Protein AF-A0A5R9P2I9-F1 (afdb_monomer_lite)

Foldseek 3Di:
DDDLVVDDDDPLQPPADADPVGHGQFQQFFAWQVRRTDNLWGFLVLQQVCQVQCAARGRRHHDDFKWKDKDALQLVPPPPRWAQGGTHDPSRVLSCCQRPCLNQPQPPPDDDDLVVDDPVGHDQTWTWAFPVPPPHDQQKMKMFIAGDKAFDADPVRRGQIIHGDDDTPDMWIGHNSDTDDPVVRVVSSVVSCVVCVVVSVVVVVVPPGTDGDRSDDPDDPPPPD

Secondary structure (DSSP, 8-state):
---GGGSPPPGGGTTS-B-TTS-B--TTEEE-TTS-EEEEEEBHHHHHHHHHHTB-TTT--B--S-EEEEE-HHHHHSTT--BSSPPB-HHHHHHHHHH-HHHH-TT------GGGS-GGGS-SPPEEE-TTS-SS--SSEEEEEES-EEEEE-TT--EEEEEEPSSPSEEEEEETTEEEPHHHHHHHHHHHHHHHHHHHHHHHHTT---EEE-----PPP----

Radius of gyration: 17.99 Å; chains: 1; bounding box: 40×60×40 Å

pLDDT: mean 81.01, std 18.25, range [33.31, 98.44]

Sequence (225 aa):
MFDFKTVEIPARMRHLPKDRRGYPIPVNVLVDKTGKPHFTINDDEKRQVHLRKKQCPICGGALLRGRWTVGGPASAFMEGGAYIDPPMHYECYRYAMQVCPYLALPSFTKRIDAGTVKREDVEKHRIFIDNTVLEGRPPLFVAVMHLGEEYQTDVFGTIHRFKPKRPYRNIEYWQDGKELPAAEGKALADAYLAEKGQSMLDTIKAGKGPTIVPLASKPAKAQVG

Structure (mmCIF, N/CA/C/O backbone):
data_AF-A0A5R9P2I9-F1
#
_entry.id   AF-A0A5R9P2I9-F1
#
loop_
_atom_site.group_PDB
_atom_site.id
_atom_site.type_symbol
_atom_site.label_atom_id
_atom_site.label_alt_id
_atom_site.label_comp_id
_atom_site.label_asym_id
_atom_site.label_entity_id
_atom_site.label_seq_id
_atom_site.pdbx_PDB_ins_code
_atom_site.Cartn_x
_atom_site.Cartn_y
_atom_site.Cartn_z
_atom_site.occupancy
_atom_site.B_iso_or_equiv
_atom_site.auth_seq_id
_atom_site.auth_comp_id
_atom_site.auth_asym_id
_atom_site.auth_atom_id
_atom_site.pdbx_PDB_model_num
ATOM 1 N N . MET A 1 1 ? -20.922 -6.330 -15.499 1.00 50.50 1 MET A N 1
ATOM 2 C CA . MET A 1 1 ? -20.634 -5.694 -14.195 1.00 50.50 1 MET A CA 1
ATOM 3 C C . MET A 1 1 ? -19.812 -6.694 -13.399 1.00 50.50 1 MET A C 1
ATOM 5 O O . MET A 1 1 ? -20.278 -7.813 -13.253 1.00 50.50 1 MET A O 1
ATOM 9 N N . PHE A 1 2 ? -18.572 -6.369 -13.022 1.00 60.19 2 PHE A N 1
ATOM 10 C CA . PHE A 1 2 ? -17.720 -7.299 -12.270 1.00 60.19 2 PHE A CA 1
ATOM 11 C C . PHE A 1 2 ? -18.341 -7.520 -10.884 1.00 60.19 2 PHE A C 1
ATOM 13 O O . PHE A 1 2 ? -18.505 -6.559 -10.130 1.00 60.19 2 PHE A O 1
ATOM 20 N N . ASP A 1 3 ? -18.756 -8.752 -10.583 1.00 69.69 3 ASP A N 1
ATOM 21 C CA . ASP A 1 3 ? -19.296 -9.095 -9.270 1.00 69.69 3 ASP A CA 1
ATOM 22 C C . ASP A 1 3 ? -18.148 -9.479 -8.341 1.00 69.69 3 ASP A C 1
ATOM 24 O O . ASP A 1 3 ? -17.690 -10.614 -8.303 1.00 69.69 3 ASP A O 1
ATOM 28 N N . PHE A 1 4 ? -17.676 -8.511 -7.567 1.00 70.88 4 PHE A N 1
ATOM 29 C CA . PHE A 1 4 ? -16.601 -8.716 -6.602 1.00 70.88 4 PHE A CA 1
ATOM 30 C C . PHE A 1 4 ? -16.912 -9.801 -5.553 1.00 70.88 4 PHE A C 1
ATOM 32 O O . PHE A 1 4 ? -15.987 -10.277 -4.898 1.00 70.88 4 PHE A O 1
ATOM 39 N N . LYS A 1 5 ? -18.180 -10.216 -5.387 1.00 73.88 5 LYS A N 1
ATOM 40 C CA . LYS A 1 5 ? -18.560 -11.314 -4.484 1.00 73.88 5 LYS A CA 1
ATOM 41 C C . LYS A 1 5 ? -18.110 -12.688 -4.980 1.00 73.88 5 LYS A C 1
ATOM 43 O O . LYS A 1 5 ? -18.107 -13.627 -4.189 1.00 73.88 5 LYS A O 1
ATOM 48 N N . THR A 1 6 ? -17.725 -12.818 -6.250 1.00 85.25 6 THR A N 1
ATOM 49 C CA . THR A 1 6 ? -17.195 -14.076 -6.794 1.00 85.25 6 THR A CA 1
ATOM 50 C C . THR A 1 6 ? -15.720 -14.285 -6.457 1.00 85.25 6 THR A C 1
ATOM 52 O O . THR A 1 6 ? -15.201 -15.378 -6.668 1.00 85.25 6 THR A O 1
ATOM 55 N N . VAL A 1 7 ? -15.024 -13.257 -5.957 1.00 89.75 7 VAL A N 1
ATOM 56 C CA . VAL A 1 7 ? -13.638 -13.383 -5.496 1.00 89.75 7 VAL A CA 1
ATOM 57 C C . VAL A 1 7 ? -13.648 -14.018 -4.108 1.00 89.75 7 VAL A C 1
ATOM 59 O O . VAL A 1 7 ? -14.214 -13.467 -3.163 1.00 89.75 7 VAL A O 1
ATOM 62 N N . GLU A 1 8 ? -13.020 -15.184 -3.975 1.00 93.81 8 GLU A N 1
ATOM 63 C CA . GLU A 1 8 ? -12.965 -15.891 -2.699 1.00 93.81 8 GLU A CA 1
ATOM 64 C C . GLU A 1 8 ? -12.204 -15.073 -1.644 1.00 93.81 8 GLU A C 1
ATOM 66 O O . GLU A 1 8 ? -11.084 -14.616 -1.875 1.00 93.81 8 GLU A O 1
ATOM 71 N N . ILE A 1 9 ? -12.801 -14.914 -0.457 1.00 95.31 9 ILE A N 1
ATOM 72 C CA . ILE A 1 9 ? -12.132 -14.280 0.684 1.00 95.31 9 ILE A CA 1
ATOM 73 C C . ILE A 1 9 ? -11.014 -15.215 1.182 1.00 95.31 9 ILE A C 1
ATOM 75 O O . ILE A 1 9 ? -11.323 -16.317 1.662 1.00 95.31 9 ILE A O 1
ATOM 79 N N . PRO A 1 10 ? -9.739 -14.773 1.172 1.00 96.62 10 PRO A N 1
ATOM 80 C CA . PRO A 1 10 ? -8.620 -15.582 1.642 1.00 96.62 10 PRO A CA 1
ATOM 81 C C . PRO A 1 10 ? -8.827 -16.075 3.072 1.00 96.62 10 PRO A C 1
ATOM 83 O O . PRO A 1 10 ? -9.332 -15.332 3.919 1.00 96.62 10 PRO A O 1
ATOM 86 N N . ALA A 1 11 ? -8.371 -17.293 3.381 1.00 97.00 11 ALA A N 1
ATOM 87 C CA . ALA A 1 11 ? -8.537 -17.914 4.701 1.00 97.00 11 ALA A CA 1
ATOM 88 C C . ALA A 1 11 ? -8.117 -16.983 5.854 1.00 97.00 11 ALA A C 1
ATOM 90 O O . ALA A 1 11 ? -8.816 -16.846 6.858 1.00 97.00 11 ALA A O 1
ATOM 91 N N . ARG A 1 12 ? -7.018 -16.249 5.654 1.00 95.50 12 ARG A N 1
ATOM 92 C CA . ARG A 1 12 ? -6.426 -15.325 6.631 1.00 95.50 12 ARG A CA 1
ATOM 93 C C . ARG A 1 12 ? -7.290 -14.092 6.906 1.00 95.50 12 ARG A C 1
ATOM 95 O O . ARG A 1 12 ? -7.062 -13.420 7.899 1.00 95.50 12 ARG A O 1
ATOM 102 N N . MET A 1 13 ? -8.275 -13.802 6.059 1.00 97.44 13 MET A N 1
ATOM 103 C CA . MET A 1 13 ? -9.204 -12.675 6.184 1.00 97.44 13 MET A CA 1
ATOM 104 C C . MET A 1 13 ? -10.595 -13.096 6.673 1.00 97.44 13 MET A C 1
ATOM 106 O O . MET A 1 13 ? -11.399 -12.236 7.014 1.00 97.44 13 MET A O 1
ATOM 110 N N . ARG A 1 14 ? -10.897 -14.401 6.741 1.00 95.69 14 ARG A N 1
ATOM 111 C CA . ARG A 1 14 ? -12.243 -14.899 7.088 1.00 95.69 14 ARG A CA 1
ATOM 112 C C . ARG A 1 14 ? -12.688 -14.548 8.510 1.00 95.69 14 ARG A C 1
ATOM 114 O O . ARG A 1 14 ? -13.886 -14.502 8.763 1.00 95.69 14 ARG A O 1
ATOM 121 N N . HIS A 1 15 ? -11.738 -14.294 9.409 1.00 96.44 15 HIS A N 1
ATOM 122 C CA . HIS A 1 15 ? -12.000 -13.882 10.789 1.00 96.44 15 HIS A CA 1
ATOM 123 C C . HIS A 1 15 ? -12.362 -12.393 10.927 1.00 96.44 15 HIS A C 1
ATOM 125 O O . HIS A 1 15 ? -12.773 -11.968 12.004 1.00 96.44 15 HIS A O 1
ATOM 131 N N . LEU A 1 16 ? -12.163 -11.589 9.877 1.00 96.81 16 LEU A N 1
ATOM 132 C CA . LEU A 1 16 ? -12.414 -10.153 9.930 1.00 96.81 16 LEU A CA 1
ATOM 133 C C . LEU A 1 16 ? -13.922 -9.866 9.964 1.00 96.81 16 LEU A C 1
ATOM 135 O O . LEU A 1 16 ? -14.695 -10.567 9.297 1.00 96.81 16 LEU A O 1
ATOM 139 N N . PRO A 1 17 ? -14.351 -8.805 10.672 1.00 95.12 17 PRO A N 1
ATOM 140 C CA . PRO A 1 17 ? -15.720 -8.325 10.562 1.00 95.12 17 PRO A CA 1
ATOM 141 C C . PRO A 1 17 ? -16.013 -7.918 9.115 1.00 95.12 17 PRO A C 1
ATOM 143 O O . PRO A 1 17 ? -15.119 -7.501 8.374 1.00 95.12 17 PRO A O 1
ATOM 146 N N . LYS A 1 18 ? -17.276 -8.043 8.709 1.00 92.62 18 LYS A N 1
ATOM 147 C CA . LYS A 1 18 ? -17.723 -7.711 7.354 1.00 92.62 18 LYS A CA 1
ATOM 148 C C . LYS A 1 18 ? -18.560 -6.441 7.361 1.00 92.62 18 LYS A C 1
ATOM 150 O O . LYS A 1 18 ? -19.321 -6.204 8.296 1.00 92.62 18 LYS A O 1
ATOM 155 N N . ASP A 1 19 ? -18.443 -5.637 6.311 1.00 88.62 19 ASP A N 1
ATOM 156 C CA . ASP A 1 19 ? -19.346 -4.509 6.099 1.00 88.62 19 ASP A CA 1
ATOM 157 C C . ASP A 1 19 ? -20.737 -4.975 5.634 1.00 88.62 19 ASP A C 1
ATOM 159 O O . ASP A 1 19 ? -20.968 -6.146 5.328 1.00 88.62 19 ASP A O 1
ATOM 163 N N . ARG A 1 20 ? -21.672 -4.027 5.505 1.00 87.31 20 ARG A N 1
ATOM 164 C CA . ARG A 1 20 ? -23.043 -4.288 5.028 1.00 87.31 20 ARG A CA 1
ATOM 165 C C . ARG A 1 20 ? -23.137 -4.926 3.633 1.00 87.31 20 ARG A C 1
ATOM 167 O O . ARG A 1 20 ? -24.204 -5.389 3.250 1.00 87.31 20 ARG A O 1
ATOM 174 N N . ARG A 1 21 ? -22.065 -4.883 2.836 1.00 84.62 21 ARG A N 1
ATOM 175 C CA . ARG A 1 21 ? -21.997 -5.479 1.492 1.00 84.62 21 ARG A CA 1
ATOM 176 C C . ARG A 1 21 ? -21.413 -6.896 1.534 1.00 84.62 21 ARG A C 1
ATOM 178 O O . ARG A 1 21 ? -21.509 -7.603 0.532 1.00 84.62 21 ARG A O 1
ATOM 185 N N . GLY A 1 22 ? -20.840 -7.302 2.670 1.00 87.81 22 GLY A N 1
ATOM 186 C CA . GLY A 1 22 ? -20.201 -8.594 2.892 1.00 87.81 22 GLY A CA 1
ATOM 187 C C . GLY A 1 22 ? -18.677 -8.586 2.738 1.00 87.81 22 GLY A C 1
ATOM 188 O O . GLY A 1 22 ? -18.076 -9.655 2.840 1.00 87.81 22 GLY A O 1
ATOM 189 N N . TYR A 1 23 ? -18.040 -7.428 2.518 1.00 88.38 23 TYR A N 1
ATOM 190 C CA . TYR A 1 23 ? -16.580 -7.361 2.385 1.00 88.38 23 TYR A CA 1
ATOM 191 C C . TYR A 1 23 ? -15.904 -7.372 3.754 1.00 88.38 23 TYR A C 1
ATOM 193 O O . TYR A 1 23 ? -16.362 -6.657 4.647 1.00 88.38 23 TYR A O 1
ATOM 201 N N . PRO A 1 24 ? -14.793 -8.109 3.920 1.00 94.31 24 PRO A N 1
ATOM 202 C CA . PRO A 1 24 ? -13.988 -8.028 5.130 1.00 94.31 24 PRO A CA 1
ATOM 203 C C . PRO A 1 24 ? -13.453 -6.604 5.300 1.00 94.31 24 PRO A C 1
ATOM 205 O O . PRO A 1 24 ? -12.985 -5.994 4.338 1.00 94.31 24 PRO A O 1
ATOM 208 N N . ILE A 1 25 ? -13.527 -6.083 6.520 1.00 94.12 25 ILE A N 1
ATOM 209 C CA . ILE A 1 25 ? -13.011 -4.766 6.890 1.00 94.12 25 ILE A CA 1
ATOM 210 C C . ILE A 1 25 ? -11.523 -4.935 7.240 1.00 94.12 25 ILE A C 1
ATOM 212 O O . ILE A 1 25 ? -11.220 -5.618 8.223 1.00 94.12 25 ILE A O 1
ATOM 216 N N . PRO A 1 26 ? -10.588 -4.359 6.458 1.00 95.38 26 PRO A N 1
ATOM 217 C CA . PRO A 1 26 ? -9.161 -4.386 6.773 1.00 95.38 26 PRO A CA 1
ATOM 218 C C . PRO A 1 26 ? -8.867 -3.813 8.162 1.00 95.38 26 PRO A C 1
ATOM 220 O O . PRO A 1 26 ? -9.489 -2.836 8.578 1.00 95.38 26 PRO A O 1
ATOM 223 N N . VAL A 1 27 ? -7.886 -4.377 8.868 1.00 95.81 27 VAL A N 1
ATOM 224 C CA . VAL A 1 27 ? -7.562 -3.934 10.236 1.00 95.81 27 VAL A CA 1
ATOM 225 C C . VAL A 1 27 ? -7.089 -2.478 10.301 1.00 95.81 27 VAL A C 1
ATOM 227 O O . VAL A 1 27 ? -7.351 -1.810 11.298 1.00 95.81 27 VAL A O 1
ATOM 230 N N . ASN A 1 28 ? -6.449 -1.967 9.245 1.00 91.94 28 ASN A N 1
ATOM 231 C CA . ASN A 1 28 ? -5.949 -0.594 9.165 1.00 91.94 28 ASN A CA 1
ATOM 232 C C . ASN A 1 28 ? -7.025 0.455 8.837 1.00 91.94 28 ASN A C 1
ATOM 234 O O . ASN A 1 28 ? -6.732 1.649 8.907 1.00 91.94 28 ASN A O 1
ATOM 238 N N . VAL A 1 29 ? -8.242 0.040 8.470 1.00 89.00 29 VAL A N 1
ATOM 239 C CA . VAL A 1 29 ? -9.336 0.970 8.176 1.00 89.00 29 VAL A CA 1
ATOM 240 C C . VAL A 1 29 ? -9.762 1.684 9.457 1.00 89.00 29 VAL A C 1
ATOM 242 O O . VAL A 1 29 ? -9.884 1.079 10.533 1.00 89.00 29 VAL A O 1
ATOM 245 N N . LEU A 1 30 ? -9.996 2.991 9.340 1.00 86.44 30 LEU A N 1
ATOM 246 C CA . LEU A 1 30 ? -10.589 3.787 10.405 1.00 86.44 30 LEU A CA 1
ATOM 247 C C . LEU A 1 30 ? -12.032 3.328 10.641 1.00 86.44 30 LEU A C 1
ATOM 249 O O . LEU A 1 30 ? -12.841 3.270 9.714 1.00 86.44 30 LEU A O 1
ATOM 253 N N . VAL A 1 31 ? -12.359 3.023 11.892 1.00 87.19 31 VAL A N 1
ATOM 254 C CA . VAL A 1 31 ? -13.720 2.704 12.329 1.00 87.19 31 VAL A CA 1
ATOM 255 C C . VAL A 1 31 ? -14.112 3.766 13.342 1.00 87.19 31 VAL A C 1
ATOM 257 O O . VAL A 1 31 ? -13.359 4.021 14.278 1.00 87.19 31 VAL A O 1
ATOM 260 N N . ASP A 1 32 ? -15.242 4.427 13.119 1.00 85.00 32 ASP A N 1
ATOM 261 C CA . ASP A 1 32 ? -15.726 5.446 14.048 1.00 85.00 32 ASP A CA 1
ATOM 262 C C . ASP A 1 32 ? -16.372 4.822 15.302 1.00 85.00 32 ASP A C 1
ATOM 264 O O . ASP A 1 32 ? -16.583 3.611 15.390 1.00 85.00 32 ASP A O 1
ATOM 268 N N . LYS A 1 33 ? -16.711 5.655 16.286 1.00 83.56 33 LYS A N 1
ATOM 269 C CA . LYS A 1 33 ? -17.340 5.266 17.558 1.00 83.56 33 LYS A CA 1
ATOM 270 C C . LYS A 1 33 ? -18.695 4.584 17.384 1.00 83.56 33 LYS A C 1
ATOM 272 O O . LYS A 1 33 ? -19.144 3.901 18.296 1.00 83.56 33 LYS A O 1
ATOM 277 N N . THR A 1 34 ? -19.350 4.761 16.235 1.00 84.38 34 THR A N 1
ATOM 278 C CA . THR A 1 34 ? -20.610 4.077 15.906 1.00 84.38 34 THR A CA 1
ATOM 279 C C . THR A 1 34 ? -20.379 2.696 15.285 1.00 84.38 34 THR A C 1
ATOM 281 O O . THR A 1 34 ? -21.335 1.988 14.974 1.00 84.38 34 THR A O 1
ATOM 284 N N . GLY A 1 35 ? -19.116 2.296 15.102 1.00 84.88 35 GLY A N 1
ATOM 285 C CA . GLY A 1 35 ? -18.729 1.037 14.476 1.00 84.88 35 GLY A CA 1
ATOM 286 C C . GLY A 1 35 ? -18.714 1.092 12.947 1.00 84.88 35 GLY A C 1
ATOM 287 O O . GLY A 1 35 ? -18.590 0.050 12.300 1.00 84.88 35 GLY A O 1
ATOM 288 N N . LYS A 1 36 ? -18.839 2.276 12.334 1.00 87.06 36 LYS A N 1
ATOM 289 C CA . LYS A 1 36 ? -18.884 2.408 10.875 1.00 87.06 36 LYS A CA 1
ATOM 290 C C . LYS A 1 36 ? -17.462 2.490 10.290 1.00 87.06 36 LYS A C 1
ATOM 292 O O . LYS A 1 36 ? -16.690 3.369 10.677 1.00 87.06 36 LYS A O 1
ATOM 297 N N . PRO A 1 37 ? -17.111 1.614 9.325 1.00 88.00 37 PRO A N 1
ATOM 298 C CA . PRO A 1 37 ? -15.810 1.638 8.661 1.00 88.00 37 PRO A CA 1
ATOM 299 C C . PRO A 1 37 ? -15.733 2.714 7.568 1.00 88.00 37 PRO A C 1
ATOM 301 O O . PRO A 1 37 ? -16.626 2.838 6.722 1.00 88.00 37 PRO A O 1
ATOM 304 N N . HIS A 1 38 ? -14.613 3.433 7.531 1.00 84.75 38 HIS A N 1
ATOM 305 C CA . HIS A 1 38 ? -14.285 4.455 6.536 1.00 84.75 38 HIS A CA 1
ATOM 306 C C . HIS A 1 38 ? -13.184 3.941 5.605 1.00 84.75 38 HIS A C 1
ATOM 308 O O . HIS A 1 38 ? -12.011 4.243 5.777 1.00 84.75 38 HIS A O 1
ATOM 314 N N . PHE A 1 39 ? -13.562 3.150 4.598 1.00 79.94 39 PHE A N 1
ATOM 315 C CA . PHE A 1 39 ? -12.636 2.458 3.678 1.00 79.94 39 PHE A CA 1
ATOM 316 C C . PHE A 1 39 ? -11.684 3.362 2.878 1.00 79.94 39 PHE A C 1
ATOM 318 O O . PHE A 1 39 ? -10.739 2.864 2.275 1.00 79.94 39 PHE A O 1
ATOM 325 N N . THR A 1 40 ? -11.945 4.665 2.829 1.00 75.56 40 THR A N 1
ATOM 326 C CA . THR A 1 40 ? -11.079 5.657 2.178 1.00 75.56 40 THR A CA 1
ATOM 327 C C . THR A 1 40 ? -10.058 6.269 3.135 1.00 75.56 40 THR A C 1
ATOM 329 O O . THR A 1 40 ? -9.283 7.124 2.716 1.00 75.56 40 THR A O 1
ATOM 332 N N . ILE A 1 41 ? -10.070 5.877 4.414 1.00 75.31 41 ILE A N 1
ATOM 333 C CA . ILE A 1 41 ? -9.244 6.462 5.467 1.00 75.31 41 ILE A CA 1
ATOM 334 C C . ILE A 1 41 ? -8.487 5.352 6.194 1.00 75.31 41 ILE A C 1
ATOM 336 O O . ILE A 1 41 ? -9.073 4.511 6.881 1.00 75.31 41 ILE A O 1
ATOM 340 N N . ASN A 1 42 ? -7.162 5.402 6.075 1.00 80.94 42 ASN A N 1
ATOM 341 C CA . ASN A 1 42 ? -6.270 4.600 6.897 1.00 80.94 42 ASN A CA 1
ATOM 342 C C . ASN A 1 42 ? -6.072 5.287 8.250 1.00 80.94 42 ASN A C 1
ATOM 344 O O . ASN A 1 42 ? -5.776 6.482 8.324 1.00 80.94 42 ASN A O 1
ATOM 348 N N . ASP A 1 43 ? -6.214 4.511 9.316 1.00 85.81 43 ASP A N 1
ATOM 349 C CA . ASP A 1 43 ? -5.899 4.937 10.672 1.00 85.81 43 ASP A CA 1
ATOM 350 C C . ASP A 1 43 ? -4.373 4.948 10.858 1.00 85.81 43 ASP A C 1
ATOM 352 O O . ASP A 1 43 ? -3.722 3.898 10.769 1.00 85.81 43 ASP A O 1
ATOM 356 N N . ASP A 1 44 ? -3.779 6.130 11.071 1.00 85.62 44 ASP A N 1
ATOM 357 C CA . ASP A 1 44 ? -2.320 6.247 11.156 1.00 85.62 44 ASP A CA 1
ATOM 358 C C . ASP A 1 44 ? -1.756 5.556 12.402 1.00 85.62 44 ASP A C 1
ATOM 360 O O . ASP A 1 44 ? -0.668 4.990 12.344 1.00 85.62 44 ASP A O 1
ATOM 364 N N . GLU A 1 45 ? -2.490 5.516 13.515 1.00 88.44 45 GLU A N 1
ATOM 365 C CA . GLU A 1 45 ? -2.015 4.832 14.721 1.00 88.44 45 GLU A CA 1
ATOM 366 C C . GLU A 1 45 ? -1.913 3.328 14.465 1.00 88.44 45 GLU A C 1
ATOM 368 O O . GLU A 1 45 ? -0.877 2.709 14.739 1.00 88.44 45 GLU A O 1
ATOM 373 N N . LYS A 1 46 ? -2.940 2.746 13.833 1.00 92.12 46 LYS A N 1
ATOM 374 C CA . LYS A 1 46 ? -2.900 1.342 13.401 1.00 92.12 46 LYS A CA 1
ATOM 375 C C . LYS A 1 46 ? -1.796 1.110 12.376 1.00 92.12 46 LYS A C 1
ATOM 377 O O . LYS A 1 46 ? -1.051 0.136 12.483 1.00 92.12 46 LYS A O 1
ATOM 382 N N . ARG A 1 47 ? -1.622 2.024 11.419 1.00 92.50 47 ARG A N 1
ATOM 383 C CA . ARG A 1 47 ? -0.534 1.975 10.433 1.00 92.50 47 ARG A CA 1
ATOM 384 C C . ARG A 1 47 ? 0.843 1.941 11.105 1.00 92.50 47 ARG A C 1
ATOM 386 O O . ARG A 1 47 ? 1.649 1.075 10.759 1.00 92.50 47 ARG A O 1
ATOM 393 N N . GLN A 1 48 ? 1.109 2.812 12.081 1.00 93.25 48 GLN A N 1
ATOM 394 C CA . GLN A 1 48 ? 2.366 2.807 12.842 1.00 93.25 48 GLN A CA 1
ATOM 395 C C . GLN A 1 48 ? 2.575 1.468 13.560 1.00 93.25 48 GLN A C 1
ATOM 397 O O . GLN A 1 48 ? 3.680 0.919 13.536 1.00 93.25 48 GLN A O 1
ATOM 402 N N . VAL A 1 49 ? 1.519 0.905 14.158 1.00 94.56 49 VAL A N 1
ATOM 403 C CA . VAL A 1 49 ? 1.569 -0.422 14.789 1.00 94.56 49 VAL A CA 1
ATOM 404 C C . VAL A 1 49 ? 1.919 -1.504 13.767 1.00 94.56 49 VAL A C 1
ATOM 406 O O . VAL A 1 49 ? 2.815 -2.305 14.031 1.00 94.56 49 VAL A O 1
ATOM 409 N N . HIS A 1 50 ? 1.283 -1.515 12.596 1.00 95.50 50 HIS A N 1
ATOM 410 C CA . HIS A 1 50 ? 1.542 -2.507 11.551 1.00 95.50 50 HIS A CA 1
ATOM 411 C C . HIS A 1 50 ? 2.972 -2.446 11.012 1.00 95.50 50 HIS A C 1
ATOM 413 O O . HIS A 1 50 ? 3.592 -3.494 10.830 1.00 95.50 50 HIS A O 1
ATOM 419 N N . LEU A 1 51 ? 3.529 -1.247 10.826 1.00 94.38 51 LEU A N 1
ATOM 420 C CA . LEU A 1 51 ? 4.922 -1.072 10.405 1.00 94.38 51 LEU A CA 1
ATOM 421 C C . LEU A 1 51 ? 5.884 -1.576 11.492 1.00 94.38 51 LEU A C 1
ATOM 423 O O . LEU A 1 51 ? 6.693 -2.472 11.250 1.00 94.38 51 LEU A O 1
ATOM 427 N N . ARG A 1 52 ? 5.739 -1.085 12.730 1.00 94.12 52 ARG A N 1
ATOM 428 C CA . ARG A 1 52 ? 6.641 -1.421 13.848 1.00 94.12 52 ARG A CA 1
ATOM 429 C C . ARG A 1 52 ? 6.586 -2.901 14.226 1.00 94.12 52 ARG A C 1
ATOM 431 O O . ARG A 1 52 ? 7.625 -3.528 14.425 1.00 94.12 52 ARG A O 1
ATOM 438 N N . LYS A 1 53 ? 5.381 -3.473 14.304 1.00 95.06 53 LYS A N 1
ATOM 439 C CA . LYS A 1 53 ? 5.164 -4.887 14.652 1.00 95.06 53 LYS A CA 1
ATOM 440 C C . LYS A 1 53 ? 5.245 -5.822 13.452 1.00 95.06 53 LYS A C 1
ATOM 442 O O . LYS A 1 53 ? 5.102 -7.029 13.634 1.00 95.06 53 LYS A O 1
ATOM 447 N N . LYS A 1 54 ? 5.483 -5.296 12.245 1.00 95.12 54 LYS A N 1
ATOM 448 C CA . LYS A 1 54 ? 5.564 -6.075 11.004 1.00 95.12 54 LYS A CA 1
ATOM 449 C C . LYS A 1 54 ? 4.314 -6.943 10.830 1.00 95.12 54 LYS A C 1
ATOM 451 O O . LYS A 1 54 ? 4.406 -8.161 10.725 1.00 95.12 54 LYS A O 1
ATOM 456 N N . GLN A 1 55 ? 3.143 -6.319 10.835 1.00 97.06 55 GLN A N 1
ATOM 457 C CA . GLN A 1 55 ? 1.846 -6.975 10.662 1.00 97.06 55 GLN A CA 1
ATOM 458 C C . GLN A 1 55 ? 1.192 -6.536 9.358 1.00 97.06 55 GLN A C 1
ATOM 460 O O . GLN A 1 55 ? 1.380 -5.409 8.907 1.00 97.06 55 GLN A O 1
ATOM 465 N N . CYS A 1 56 ? 0.401 -7.422 8.760 1.00 97.62 56 CYS A N 1
ATOM 466 C CA . CYS A 1 56 ? -0.361 -7.083 7.572 1.00 97.62 56 CYS A CA 1
ATOM 467 C C . CYS A 1 56 ? -1.484 -6.101 7.936 1.00 97.62 56 CYS A C 1
ATOM 469 O O . CYS A 1 56 ? -2.294 -6.421 8.810 1.00 97.62 56 CYS A O 1
ATOM 471 N N . PRO A 1 57 ? -1.594 -4.959 7.237 1.00 96.44 57 PRO A N 1
ATOM 472 C CA . PRO A 1 57 ? -2.624 -3.957 7.500 1.00 96.44 57 PRO A CA 1
ATOM 473 C C . PRO A 1 57 ? -4.026 -4.416 7.081 1.00 96.44 57 PRO A C 1
ATOM 475 O O . PRO A 1 57 ? -5.010 -3.778 7.433 1.00 96.44 57 PRO A O 1
ATOM 478 N N . ILE A 1 58 ? -4.141 -5.529 6.351 1.00 97.19 58 ILE A N 1
ATOM 479 C CA . ILE A 1 58 ? -5.433 -6.098 5.963 1.00 97.19 58 ILE A CA 1
ATOM 480 C C . ILE A 1 58 ? -5.925 -7.088 7.010 1.00 97.19 58 ILE A C 1
ATOM 482 O O . ILE A 1 58 ? -7.013 -6.916 7.545 1.00 97.19 58 ILE A O 1
ATOM 486 N N . CYS A 1 59 ? -5.135 -8.114 7.325 1.00 97.69 59 CYS A N 1
ATOM 487 C CA . CYS A 1 59 ? -5.590 -9.211 8.179 1.00 97.69 59 CYS A CA 1
ATOM 488 C C . CYS A 1 59 ? -5.045 -9.182 9.615 1.00 97.69 59 CYS A C 1
ATOM 490 O O . CYS A 1 59 ? -5.331 -10.094 10.379 1.00 97.69 59 CYS A O 1
ATOM 492 N N . GLY A 1 60 ? -4.169 -8.236 9.968 1.00 97.12 60 GLY A N 1
ATOM 493 C CA . GLY A 1 60 ? -3.549 -8.122 11.299 1.00 97.12 60 GLY A CA 1
ATOM 494 C C . GLY A 1 60 ? -2.490 -9.179 11.640 1.00 97.12 60 GLY A C 1
ATOM 495 O O . GLY A 1 60 ? -1.759 -9.033 12.619 1.00 97.12 60 GLY A O 1
ATOM 496 N N . GLY A 1 61 ? -2.357 -10.230 10.830 1.00 97.00 61 GLY A N 1
ATOM 497 C CA . GLY A 1 61 ? -1.387 -11.302 11.049 1.00 97.00 61 GLY A CA 1
ATOM 498 C C . GLY A 1 61 ? 0.063 -10.838 10.874 1.00 97.00 61 GLY A C 1
ATOM 499 O O . GLY A 1 61 ? 0.347 -9.934 10.087 1.00 97.00 61 GLY A O 1
ATOM 500 N N . ALA A 1 62 ? 0.999 -11.495 11.560 1.00 96.81 62 ALA A N 1
ATOM 501 C CA . ALA A 1 62 ? 2.427 -11.204 11.437 1.00 96.81 62 ALA A CA 1
ATOM 502 C C . ALA A 1 62 ? 2.955 -11.463 10.011 1.00 96.81 62 ALA A C 1
ATOM 504 O O . ALA A 1 62 ? 2.615 -12.459 9.364 1.00 96.81 62 ALA A O 1
ATOM 505 N N . LEU A 1 63 ? 3.807 -10.562 9.528 1.00 95.12 63 LEU A N 1
ATOM 506 C CA . LEU A 1 63 ? 4.542 -10.674 8.274 1.00 95.12 63 LEU A CA 1
ATOM 507 C C . LEU A 1 63 ? 5.869 -11.382 8.544 1.00 95.12 63 LEU A C 1
ATOM 509 O O . LEU A 1 63 ? 6.758 -10.845 9.211 1.00 95.12 63 LEU A O 1
ATOM 513 N N . LEU A 1 64 ? 6.001 -12.586 7.994 1.00 85.94 64 LEU A N 1
ATOM 514 C CA . LEU A 1 64 ? 7.234 -13.366 8.044 1.00 85.94 64 LEU A CA 1
ATOM 515 C C . LEU A 1 64 ? 8.196 -12.910 6.926 1.00 85.94 64 LEU A C 1
ATOM 517 O O . LEU A 1 64 ? 8.224 -11.736 6.539 1.00 85.94 64 LEU A O 1
ATOM 521 N N . ARG A 1 65 ? 9.032 -13.826 6.428 1.00 79.00 65 ARG A N 1
ATOM 522 C CA . ARG A 1 65 ? 9.914 -13.565 5.286 1.00 79.00 65 ARG A CA 1
ATOM 523 C C . ARG A 1 65 ? 9.080 -13.533 4.003 1.00 79.00 65 ARG A C 1
ATOM 525 O O . ARG A 1 65 ? 8.335 -14.468 3.738 1.00 79.00 65 ARG A O 1
ATOM 532 N N . GLY A 1 66 ? 9.238 -12.467 3.220 1.00 83.56 66 GLY A N 1
ATOM 533 C CA . GLY A 1 66 ? 8.474 -12.237 1.994 1.00 83.56 66 GLY A CA 1
ATOM 534 C C . GLY A 1 66 ? 7.245 -11.372 2.242 1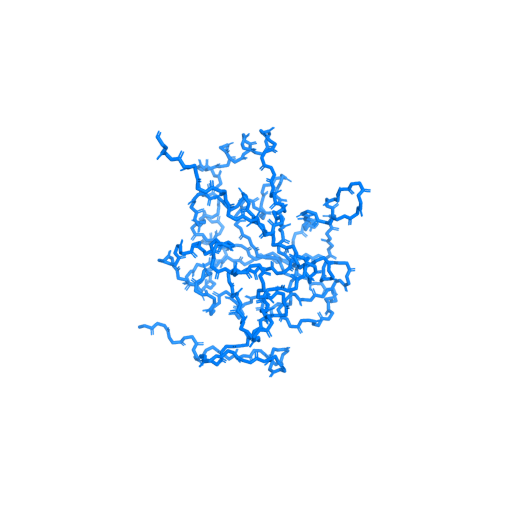.00 83.56 66 GLY A C 1
ATOM 535 O O . GLY A 1 66 ? 6.260 -11.814 2.830 1.00 83.56 66 GLY A O 1
ATOM 536 N N . ARG A 1 67 ? 7.325 -10.118 1.805 1.00 94.38 67 ARG A N 1
ATOM 537 C CA . ARG A 1 67 ? 6.293 -9.106 2.023 1.00 94.38 67 ARG A CA 1
ATOM 538 C C . ARG A 1 67 ? 5.996 -8.396 0.728 1.00 94.38 67 ARG A C 1
ATOM 540 O O . ARG A 1 67 ? 6.916 -8.187 -0.059 1.00 94.38 67 ARG A O 1
ATOM 547 N N . TRP A 1 68 ? 4.738 -8.031 0.546 1.00 97.81 68 TRP A N 1
ATOM 548 C CA . TRP A 1 68 ? 4.266 -7.400 -0.672 1.00 97.81 68 TRP A CA 1
ATOM 549 C C . TRP A 1 68 ? 3.844 -5.970 -0.412 1.00 97.81 68 TRP A C 1
ATOM 551 O O . TRP A 1 68 ? 3.062 -5.713 0.498 1.00 97.81 68 TRP A O 1
ATOM 561 N N . THR A 1 69 ? 4.328 -5.044 -1.223 1.00 96.44 69 THR A N 1
ATOM 562 C CA . THR A 1 69 ? 3.887 -3.647 -1.194 1.00 96.44 69 THR A CA 1
ATOM 563 C C . THR A 1 69 ? 3.317 -3.267 -2.534 1.00 96.44 69 THR A C 1
ATOM 565 O O . THR A 1 69 ? 3.885 -3.626 -3.562 1.00 96.44 69 THR A O 1
ATOM 568 N N . VAL A 1 70 ? 2.213 -2.529 -2.508 1.00 95.31 70 VAL A N 1
ATOM 569 C CA . VAL A 1 70 ? 1.493 -2.090 -3.700 1.00 95.31 70 VAL A CA 1
ATOM 570 C C . VAL A 1 70 ? 1.623 -0.580 -3.813 1.00 95.31 70 VAL A C 1
ATOM 572 O O . VAL A 1 70 ? 1.466 0.137 -2.828 1.00 95.31 70 VAL A O 1
ATOM 575 N N . GLY A 1 71 ? 1.935 -0.098 -5.009 1.00 92.19 71 GLY A N 1
ATOM 576 C CA . GLY 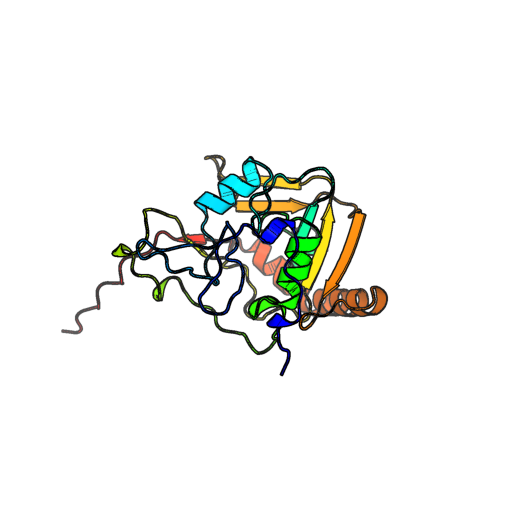A 1 71 ? 2.057 1.325 -5.308 1.00 92.19 71 GLY A CA 1
ATOM 577 C C . GLY A 1 71 ? 2.057 1.570 -6.811 1.00 92.19 71 GLY A C 1
ATOM 578 O O . GLY A 1 71 ? 1.779 0.666 -7.593 1.00 92.19 71 GLY A O 1
ATOM 579 N N . GLY A 1 72 ? 2.356 2.797 -7.233 1.00 91.50 72 GLY A N 1
ATOM 580 C CA . GLY A 1 72 ? 2.559 3.100 -8.652 1.00 91.50 72 GLY A CA 1
ATOM 581 C C . GLY A 1 72 ? 3.977 2.746 -9.134 1.00 91.50 72 GLY A C 1
ATOM 582 O O . GLY A 1 72 ? 4.866 2.506 -8.309 1.00 91.50 72 GLY A O 1
ATOM 583 N N . PRO A 1 73 ? 4.237 2.808 -10.456 1.00 92.81 73 PRO A N 1
ATOM 584 C CA . PRO A 1 73 ? 5.575 2.600 -11.019 1.00 92.81 73 PRO A CA 1
ATOM 585 C C . PRO A 1 73 ? 6.661 3.480 -10.384 1.00 92.81 73 PRO A C 1
ATOM 587 O O . PRO A 1 73 ? 7.783 3.026 -10.178 1.00 92.81 73 PRO A O 1
ATOM 590 N N . ALA A 1 74 ? 6.321 4.718 -10.009 1.00 89.19 74 ALA A N 1
ATOM 591 C CA . ALA A 1 74 ? 7.243 5.645 -9.354 1.00 89.19 74 ALA A CA 1
ATOM 592 C C . ALA A 1 74 ? 7.726 5.127 -7.990 1.00 89.19 74 ALA A C 1
ATOM 594 O O . ALA A 1 74 ? 8.930 5.071 -7.742 1.00 89.19 74 ALA A O 1
ATOM 595 N N . SER A 1 75 ? 6.804 4.673 -7.134 1.00 90.50 75 SER A N 1
ATOM 596 C CA . SER A 1 75 ? 7.137 4.061 -5.842 1.00 90.50 75 SER A CA 1
ATOM 597 C C . SER A 1 75 ? 7.984 2.799 -6.009 1.00 90.50 75 SER A C 1
ATOM 599 O O . SER A 1 75 ? 8.896 2.560 -5.219 1.00 90.50 75 SER A O 1
ATOM 601 N N . ALA A 1 76 ? 7.704 2.001 -7.042 1.00 93.88 76 ALA A N 1
ATOM 602 C CA . ALA A 1 76 ? 8.396 0.742 -7.286 1.00 93.88 76 ALA A CA 1
ATOM 603 C C . ALA A 1 76 ? 9.798 0.917 -7.873 1.00 93.88 76 ALA A C 1
ATOM 605 O O . ALA A 1 76 ? 10.726 0.268 -7.397 1.00 93.88 76 ALA A O 1
ATOM 606 N N . PHE A 1 77 ? 9.988 1.772 -8.877 1.00 93.12 77 PHE A N 1
ATOM 607 C CA . PHE A 1 77 ? 11.193 1.721 -9.713 1.00 93.12 77 PHE A CA 1
ATOM 608 C C . PHE A 1 77 ? 12.109 2.935 -9.588 1.00 93.12 77 PHE A C 1
ATOM 610 O O . PHE A 1 77 ? 13.328 2.776 -9.699 1.00 93.12 77 PHE A O 1
ATOM 617 N N . MET A 1 78 ? 11.590 4.117 -9.247 1.00 89.25 78 MET A N 1
ATOM 618 C CA . MET A 1 78 ? 12.442 5.298 -9.073 1.00 89.25 78 MET A CA 1
ATOM 619 C C . MET A 1 78 ? 13.350 5.153 -7.851 1.00 89.25 78 MET A C 1
ATOM 621 O O . MET A 1 78 ? 13.017 4.465 -6.885 1.00 89.25 78 MET A O 1
ATOM 625 N N . GLU A 1 79 ? 14.512 5.801 -7.873 1.00 83.69 79 GLU A N 1
ATOM 626 C CA . GLU A 1 79 ? 15.476 5.733 -6.771 1.00 83.69 79 GLU A CA 1
ATOM 627 C C . GLU A 1 79 ? 14.928 6.348 -5.473 1.00 83.69 79 GLU A C 1
ATOM 629 O O . GLU A 1 79 ? 15.088 5.769 -4.398 1.00 83.69 79 GLU A O 1
ATOM 634 N N . GLY A 1 80 ? 14.203 7.464 -5.578 1.00 80.75 80 GLY A N 1
ATOM 635 C CA . GLY A 1 80 ? 13.467 8.085 -4.470 1.00 80.75 80 GLY A CA 1
ATOM 636 C C . GLY A 1 80 ? 12.099 7.452 -4.183 1.00 80.75 80 GLY A C 1
ATOM 637 O O . GLY A 1 80 ? 11.346 7.987 -3.370 1.00 80.75 80 GLY A O 1
ATOM 638 N N . GLY A 1 81 ? 11.755 6.351 -4.861 1.00 85.31 81 GLY A N 1
ATOM 639 C CA . GLY A 1 81 ? 10.483 5.657 -4.694 1.00 85.31 81 GLY A CA 1
ATOM 640 C C . GLY A 1 81 ? 10.305 5.142 -3.266 1.00 85.31 81 GLY A C 1
ATOM 641 O O . GLY A 1 81 ? 11.195 4.501 -2.702 1.00 85.31 81 GLY A O 1
ATOM 642 N N . ALA A 1 82 ? 9.149 5.439 -2.677 1.00 89.44 82 ALA A N 1
ATOM 643 C CA . ALA A 1 82 ? 8.803 5.051 -1.318 1.00 89.44 82 ALA A CA 1
ATOM 644 C C . ALA A 1 82 ? 7.308 4.738 -1.204 1.00 89.44 82 ALA A C 1
ATOM 646 O O . ALA A 1 82 ? 6.501 5.116 -2.060 1.00 89.44 82 ALA A O 1
ATOM 647 N N . TYR A 1 83 ? 6.962 4.047 -0.124 1.00 91.12 83 TYR A N 1
ATOM 648 C CA . TYR A 1 83 ? 5.619 3.585 0.184 1.00 91.12 83 TYR A CA 1
ATOM 649 C C . TYR A 1 83 ? 5.174 4.138 1.528 1.00 91.12 83 TYR A C 1
ATOM 651 O O . TYR A 1 83 ? 5.973 4.353 2.444 1.00 91.12 83 TYR A O 1
ATOM 659 N N . ILE A 1 84 ? 3.872 4.356 1.633 1.00 87.25 84 ILE A N 1
ATOM 660 C CA . ILE A 1 84 ? 3.209 4.787 2.860 1.00 87.25 84 ILE A CA 1
ATOM 661 C C . ILE A 1 84 ? 2.443 3.617 3.462 1.00 87.25 84 ILE A C 1
ATOM 663 O O . ILE A 1 84 ? 2.527 3.410 4.675 1.00 87.25 84 ILE A O 1
ATOM 667 N N . ASP A 1 85 ? 1.746 2.850 2.624 1.00 89.31 85 ASP A N 1
ATOM 668 C CA . ASP A 1 85 ? 0.955 1.706 3.056 1.00 89.31 85 ASP A CA 1
ATOM 669 C C . ASP A 1 85 ? 1.842 0.527 3.467 1.00 89.31 85 ASP A C 1
ATOM 671 O O . ASP A 1 85 ? 2.740 0.152 2.706 1.00 89.31 85 ASP A O 1
ATOM 675 N N . PRO A 1 86 ? 1.616 -0.073 4.654 1.00 93.94 86 PRO A N 1
ATOM 676 C CA . PRO A 1 86 ? 2.474 -1.137 5.156 1.00 93.94 86 PRO A CA 1
ATOM 677 C C . PRO A 1 86 ? 2.490 -2.368 4.240 1.00 93.94 86 PRO A C 1
ATOM 679 O O . PRO A 1 86 ? 1.514 -2.630 3.533 1.00 93.94 86 PRO A O 1
ATOM 682 N N . PRO A 1 87 ? 3.555 -3.186 4.295 1.00 96.75 87 PRO A N 1
ATOM 683 C CA . PRO A 1 87 ? 3.601 -4.423 3.532 1.00 96.75 87 PRO A CA 1
ATOM 684 C C . PRO A 1 87 ? 2.492 -5.408 3.934 1.00 96.75 87 PRO A C 1
ATOM 686 O O . PRO A 1 87 ? 1.996 -5.419 5.059 1.00 96.75 87 PRO A O 1
ATOM 689 N N . MET A 1 88 ? 2.116 -6.280 3.009 1.00 97.75 88 MET A N 1
ATOM 690 C CA . MET A 1 88 ? 0.979 -7.192 3.106 1.00 97.75 88 MET A CA 1
ATOM 691 C C . MET A 1 88 ? 1.392 -8.639 2.817 1.00 97.75 88 MET A C 1
ATOM 693 O O . MET A 1 88 ? 2.447 -8.910 2.234 1.00 97.75 88 MET A O 1
ATOM 697 N N . HIS A 1 89 ? 0.539 -9.587 3.216 1.00 98.00 89 HIS A N 1
ATOM 698 C CA . HIS A 1 89 ? 0.618 -10.965 2.726 1.00 98.00 89 HIS A CA 1
ATOM 699 C C . HIS A 1 89 ? 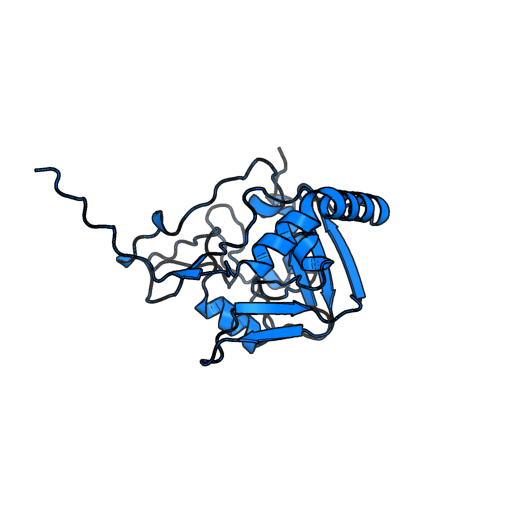0.177 -11.042 1.267 1.00 98.00 89 HIS A C 1
ATOM 701 O O . HIS A 1 89 ? -0.668 -10.260 0.833 1.00 98.00 89 HIS A O 1
ATOM 707 N N . TYR A 1 90 ? 0.710 -12.036 0.555 1.00 97.31 90 TYR A N 1
ATOM 708 C CA . TYR A 1 90 ? 0.418 -12.297 -0.854 1.00 97.31 90 TYR A CA 1
ATOM 709 C C . TYR A 1 90 ? -1.088 -12.337 -1.152 1.00 97.31 90 TYR A C 1
ATOM 711 O O . TYR A 1 90 ? -1.610 -11.531 -1.914 1.00 97.31 90 TYR A O 1
ATOM 719 N N . GLU A 1 91 ? -1.811 -13.217 -0.463 1.00 96.88 91 GLU A N 1
ATOM 720 C CA . GLU A 1 91 ? -3.247 -13.417 -0.675 1.00 96.88 91 GLU A CA 1
ATOM 721 C C . GLU A 1 91 ? -4.064 -12.162 -0.334 1.00 96.88 91 GLU A C 1
ATO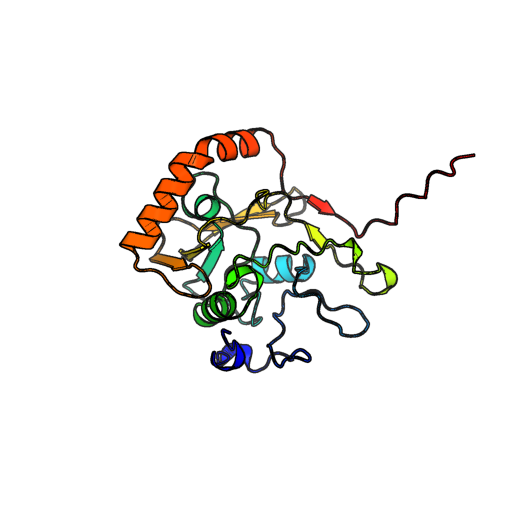M 723 O O . GLU A 1 91 ? -5.056 -11.857 -0.992 1.00 96.88 91 GLU A O 1
ATOM 728 N N . CYS A 1 92 ? -3.637 -11.413 0.690 1.00 97.44 92 CYS A N 1
ATOM 729 C CA . CYS A 1 92 ? -4.352 -10.230 1.158 1.00 97.44 92 CYS A CA 1
ATOM 730 C C . CYS A 1 92 ? -4.274 -9.080 0.153 1.00 97.44 92 CYS A C 1
ATOM 732 O O . CYS A 1 92 ? -5.302 -8.468 -0.135 1.00 97.44 92 CYS A O 1
ATOM 734 N N . TYR A 1 93 ? -3.085 -8.779 -0.386 1.00 96.62 93 TYR A N 1
ATOM 735 C CA . TYR A 1 93 ? -2.980 -7.696 -1.364 1.00 96.62 93 TYR A CA 1
ATOM 736 C C . TYR A 1 93 ? -3.651 -8.087 -2.684 1.00 96.62 93 TYR A C 1
ATOM 738 O O . TYR A 1 93 ? -4.334 -7.248 -3.259 1.00 96.62 93 TYR A O 1
ATOM 746 N N . ARG A 1 94 ? -3.524 -9.344 -3.143 1.00 97.00 94 ARG A N 1
ATOM 747 C CA . ARG A 1 94 ? -4.178 -9.793 -4.385 1.00 97.00 94 ARG A CA 1
ATOM 748 C C . ARG A 1 94 ? -5.691 -9.681 -4.291 1.00 97.00 94 ARG A C 1
ATOM 750 O O . ARG A 1 94 ? -6.307 -9.101 -5.179 1.00 97.00 94 ARG A O 1
ATOM 757 N N . TYR A 1 95 ? -6.274 -10.125 -3.176 1.00 96.25 95 TYR A N 1
ATOM 758 C CA . TYR A 1 95 ? -7.696 -9.915 -2.919 1.00 96.25 95 TYR A CA 1
ATOM 759 C C . TYR A 1 95 ? -8.056 -8.424 -2.987 1.00 96.25 95 TYR A C 1
ATOM 761 O O . TYR A 1 95 ? -8.989 -8.046 -3.693 1.00 96.25 95 TYR A O 1
ATOM 769 N N . ALA A 1 96 ? -7.281 -7.554 -2.325 1.00 94.31 96 ALA A N 1
ATOM 770 C CA . ALA A 1 96 ? -7.511 -6.110 -2.374 1.00 94.31 96 ALA A CA 1
ATOM 771 C C . ALA A 1 96 ? -7.421 -5.539 -3.800 1.00 94.31 96 ALA A C 1
ATOM 773 O O . ALA A 1 96 ? -8.272 -4.730 -4.168 1.00 94.31 96 ALA A O 1
ATOM 774 N N . MET A 1 97 ? -6.459 -5.988 -4.615 1.00 93.75 97 MET A N 1
ATOM 775 C CA . MET A 1 97 ? -6.330 -5.583 -6.019 1.00 93.75 97 MET A CA 1
ATOM 776 C C . MET A 1 97 ? -7.576 -5.922 -6.830 1.00 93.75 97 MET A C 1
ATOM 778 O O . MET A 1 97 ? -7.974 -5.133 -7.679 1.00 93.75 97 MET A O 1
ATOM 782 N N . GLN A 1 98 ? -8.212 -7.057 -6.542 1.00 93.06 98 GLN A N 1
ATOM 783 C CA . GLN A 1 98 ? -9.384 -7.534 -7.268 1.00 93.06 98 GLN A CA 1
ATOM 784 C C . GLN A 1 98 ? -10.691 -6.884 -6.801 1.00 93.06 98 GLN A C 1
ATOM 786 O O . GLN A 1 98 ? -11.586 -6.697 -7.621 1.00 93.06 98 GLN A O 1
ATOM 791 N N . VAL A 1 99 ? -10.828 -6.554 -5.507 1.00 90.25 99 VAL A N 1
ATOM 792 C CA . VAL A 1 99 ? -12.122 -6.122 -4.938 1.00 90.25 99 VAL A CA 1
ATOM 793 C C . VAL A 1 99 ? -12.214 -4.662 -4.522 1.00 90.25 99 VAL A C 1
ATOM 795 O O . VAL A 1 99 ? -13.319 -4.139 -4.377 1.00 90.25 99 VAL A O 1
ATOM 798 N N . CYS A 1 100 ? -11.090 -3.985 -4.282 1.00 87.12 100 CYS A N 1
ATOM 799 C CA . CYS A 1 100 ? -11.117 -2.595 -3.845 1.00 87.12 100 CYS A CA 1
ATOM 800 C C . CYS A 1 100 ? -11.517 -1.697 -5.022 1.00 87.12 100 CYS A C 1
ATOM 802 O O . CYS A 1 100 ? -10.775 -1.656 -6.000 1.00 87.12 100 CYS A O 1
ATOM 804 N N . PRO A 1 101 ? -12.609 -0.909 -4.947 1.00 80.38 101 PRO A N 1
ATOM 805 C CA . PRO A 1 101 ? -13.012 -0.035 -6.050 1.00 80.38 101 PRO A CA 1
ATOM 806 C C . PRO A 1 101 ? -11.906 0.923 -6.504 1.00 80.38 101 PRO A C 1
ATOM 808 O O . PRO A 1 101 ? -11.742 1.134 -7.699 1.00 80.38 101 PRO A O 1
ATOM 811 N N . TYR A 1 102 ? -11.097 1.443 -5.575 1.00 79.38 102 TYR A N 1
ATOM 812 C CA . TYR A 1 102 ? -9.969 2.317 -5.907 1.00 79.38 102 TYR A CA 1
ATOM 813 C C . TYR A 1 102 ? -8.867 1.606 -6.708 1.00 79.38 102 TYR A C 1
ATOM 815 O O . TYR A 1 102 ? -8.253 2.219 -7.575 1.00 79.38 102 TYR A O 1
ATOM 823 N N . LEU A 1 103 ? -8.627 0.316 -6.452 1.00 83.44 103 LEU A N 1
ATOM 824 C CA . LEU A 1 103 ? -7.594 -0.467 -7.142 1.00 83.44 103 LEU A CA 1
ATOM 825 C C . LEU A 1 103 ? -8.137 -1.130 -8.416 1.00 83.44 103 LEU A C 1
ATOM 827 O O . LEU A 1 103 ? -7.442 -1.201 -9.426 1.00 83.44 103 LEU A O 1
ATOM 831 N N . ALA A 1 104 ? -9.398 -1.554 -8.407 1.00 81.06 104 ALA A N 1
ATOM 832 C CA . ALA A 1 104 ? -10.003 -2.353 -9.464 1.00 81.06 104 ALA A CA 1
ATOM 833 C C . ALA A 1 104 ? -10.793 -1.539 -10.502 1.00 81.06 104 ALA A C 1
ATOM 835 O O . ALA A 1 104 ? -10.985 -2.023 -11.611 1.00 81.06 104 ALA A O 1
ATOM 836 N N . LEU A 1 105 ? -11.264 -0.323 -10.187 1.00 76.50 105 LEU A N 1
ATOM 837 C CA . LEU A 1 105 ? -12.135 0.449 -11.090 1.00 76.50 105 LEU A CA 1
ATOM 838 C C . LEU A 1 105 ? -11.522 1.807 -11.466 1.00 76.50 105 LEU A C 1
ATOM 840 O O . LEU A 1 105 ? -11.487 2.696 -10.613 1.00 76.50 105 LEU A O 1
ATOM 844 N N . PRO A 1 106 ? -11.083 2.018 -12.723 1.00 68.38 106 PRO A N 1
ATOM 845 C CA . PRO A 1 106 ? -10.526 3.293 -13.198 1.00 68.38 106 PRO A CA 1
ATOM 846 C C . PRO A 1 106 ? -11.396 4.510 -12.907 1.00 68.38 106 PRO A C 1
ATOM 848 O O . PRO A 1 106 ? -10.895 5.575 -12.562 1.00 68.38 106 PRO A O 1
ATOM 851 N N . SER A 1 107 ? -12.714 4.337 -13.014 1.00 63.34 107 SER A N 1
ATOM 852 C CA . SER A 1 107 ? -13.704 5.395 -12.820 1.00 63.34 107 SER A CA 1
ATOM 853 C C . SER A 1 107 ? -13.893 5.802 -11.356 1.00 63.34 107 SER A C 1
ATOM 855 O O . SER A 1 107 ? -14.598 6.772 -11.072 1.00 63.34 107 SER A O 1
ATOM 857 N N . PHE A 1 108 ? -13.300 5.072 -10.406 1.00 60.84 108 PHE A N 1
ATOM 858 C CA . PHE A 1 108 ? -13.396 5.392 -8.990 1.00 60.84 108 PHE A CA 1
ATOM 859 C C . PHE A 1 108 ? -12.345 6.445 -8.612 1.00 60.84 108 PHE A C 1
ATOM 861 O O . PHE A 1 108 ? -11.275 6.140 -8.095 1.00 60.84 108 PHE A O 1
ATOM 868 N N . THR A 1 109 ? -12.677 7.710 -8.869 1.00 55.69 109 THR A N 1
ATOM 869 C CA . THR A 1 109 ? -11.843 8.887 -8.559 1.00 55.69 109 THR A CA 1
ATOM 870 C C . THR A 1 109 ? -12.241 9.586 -7.261 1.00 55.69 109 THR A C 1
ATOM 872 O O . THR A 1 109 ? -11.693 10.635 -6.927 1.00 55.69 109 THR A O 1
ATOM 875 N N . LYS A 1 110 ? -13.204 9.028 -6.512 1.00 52.81 110 LYS A N 1
ATOM 876 C CA . LYS A 1 110 ? -13.693 9.624 -5.266 1.00 52.81 110 LYS A CA 1
ATOM 877 C C . LYS A 1 110 ? -12.595 9.591 -4.200 1.00 52.81 110 LYS A C 1
ATOM 879 O O . LYS A 1 110 ? -12.527 8.656 -3.406 1.00 52.81 110 LYS A O 1
ATOM 884 N N . ARG A 1 111 ? -11.781 10.652 -4.149 1.00 51.56 111 ARG A N 1
ATOM 885 C CA . ARG A 1 111 ? -11.213 11.125 -2.886 1.00 51.56 111 ARG A CA 1
ATOM 886 C C . ARG A 1 111 ? -12.394 11.370 -1.959 1.00 51.56 111 ARG A C 1
ATOM 888 O O . ARG A 1 111 ? -13.335 12.075 -2.319 1.00 51.56 111 ARG A O 1
ATOM 895 N N . ILE A 1 112 ? -12.382 10.727 -0.804 1.00 44.69 112 ILE A N 1
ATOM 896 C CA . ILE A 1 112 ? -13.247 11.140 0.287 1.00 44.69 112 ILE A CA 1
ATOM 897 C C . ILE A 1 112 ? -12.313 11.658 1.358 1.00 44.69 112 ILE A C 1
ATOM 899 O O . ILE A 1 112 ? -11.628 10.899 2.044 1.00 44.69 112 ILE A O 1
ATOM 903 N N . ASP A 1 113 ? -12.270 12.983 1.386 1.00 46.59 113 ASP A N 1
ATOM 904 C CA . ASP A 1 113 ? -11.547 13.803 2.332 1.00 46.59 113 ASP A CA 1
ATOM 905 C C . ASP A 1 113 ? -11.963 13.454 3.764 1.00 46.59 113 ASP A C 1
ATOM 907 O O . ASP A 1 113 ? -13.099 13.046 4.029 1.00 46.59 113 ASP A O 1
ATOM 911 N N . ALA A 1 114 ? -11.082 13.750 4.720 1.00 46.97 114 ALA A N 1
ATOM 912 C CA . ALA A 1 114 ? -11.394 13.784 6.150 1.00 46.97 114 ALA A CA 1
ATOM 913 C C . ALA A 1 114 ? -12.669 14.599 6.497 1.00 46.97 114 ALA A C 1
ATOM 915 O O . ALA A 1 114 ? -13.166 14.513 7.615 1.00 46.97 114 ALA A O 1
ATOM 916 N N . GLY A 1 115 ? -13.226 15.366 5.548 1.00 47.22 115 GLY A N 1
ATOM 917 C CA . GLY A 1 115 ? -14.457 16.143 5.679 1.00 47.22 115 GLY A CA 1
ATOM 918 C C . GLY A 1 115 ? -15.761 15.343 5.813 1.00 47.22 115 GLY A C 1
ATOM 919 O O . GLY A 1 115 ? -16.765 15.936 6.205 1.00 47.22 115 GLY A O 1
ATOM 920 N N . THR A 1 116 ? -15.794 14.030 5.538 1.00 55.06 116 THR A N 1
ATOM 921 C CA . THR A 1 116 ? -17.006 13.211 5.785 1.00 55.06 116 THR A CA 1
ATOM 922 C C . THR A 1 116 ? -17.079 12.606 7.183 1.00 55.06 116 THR A C 1
ATOM 924 O O . THR A 1 116 ? -18.106 12.025 7.536 1.00 55.06 116 THR A O 1
ATOM 927 N N . VAL A 1 117 ? -16.009 12.711 7.971 1.00 59.66 117 VAL A N 1
ATOM 928 C CA . VAL A 1 117 ? -15.941 12.161 9.327 1.00 59.66 117 VAL A CA 1
ATOM 929 C C . VAL A 1 117 ? -16.018 13.310 10.322 1.00 59.66 117 VAL A C 1
ATOM 931 O O . VAL A 1 117 ? -15.174 14.206 10.309 1.00 59.66 117 VAL A O 1
ATOM 934 N N . LYS A 1 118 ? -17.035 13.318 11.192 1.00 63.97 118 LYS A N 1
ATOM 935 C CA . LYS A 1 118 ? -17.080 14.312 12.268 1.00 63.97 118 LYS A CA 1
ATOM 936 C C . LYS A 1 118 ? -16.037 13.934 13.310 1.00 63.97 118 LYS A C 1
ATOM 938 O O . LYS A 1 118 ? -15.925 12.777 13.702 1.00 63.97 118 LYS A O 1
ATOM 943 N N . ARG A 1 119 ? -15.305 14.927 13.811 1.00 63.75 119 ARG A N 1
ATOM 944 C CA . ARG A 1 119 ? -14.295 14.732 14.862 1.00 63.75 119 ARG A CA 1
ATOM 945 C C . ARG A 1 119 ? -14.870 14.083 16.124 1.00 63.75 119 ARG A C 1
ATOM 947 O O . ARG A 1 119 ? -14.179 13.327 16.790 1.00 63.75 119 ARG A O 1
ATOM 954 N N . GLU A 1 120 ? -16.119 14.395 16.451 1.00 66.62 120 GLU A N 1
ATOM 955 C CA . GLU A 1 120 ? -16.838 13.820 17.593 1.00 66.62 120 GLU A CA 1
ATOM 956 C C . GLU A 1 120 ? -17.005 12.303 17.459 1.00 66.62 120 GLU A C 1
ATOM 958 O O . GLU A 1 120 ? -16.973 11.596 18.467 1.00 66.62 120 GLU A O 1
ATOM 963 N N . ASP A 1 121 ? -17.101 11.810 16.224 1.00 66.19 121 ASP A N 1
ATOM 964 C CA . ASP A 1 121 ? -17.393 10.415 15.915 1.00 66.19 121 ASP A CA 1
ATOM 965 C C . ASP A 1 121 ? -16.135 9.547 15.930 1.00 66.19 121 ASP A C 1
ATOM 967 O O . ASP A 1 121 ? -16.250 8.334 15.990 1.00 66.19 121 ASP A O 1
ATOM 971 N N . VAL A 1 122 ? -14.929 10.114 15.935 1.00 62.50 122 VAL A N 1
ATOM 972 C CA . VAL A 1 122 ? -13.685 9.333 16.022 1.00 62.50 122 VAL A CA 1
ATOM 973 C C . VAL A 1 122 ? -13.005 9.504 17.374 1.00 62.50 122 VAL A C 1
ATOM 975 O O . VAL A 1 122 ? -13.160 10.519 18.061 1.00 62.50 122 VAL A O 1
ATOM 978 N N . GLU A 1 123 ? -12.257 8.491 17.808 1.00 60.81 123 GLU A N 1
ATOM 979 C CA . GLU A 1 123 ? -11.286 8.675 18.890 1.00 60.81 123 GLU A CA 1
ATOM 980 C C . GLU A 1 123 ? -10.171 9.640 18.438 1.00 60.81 123 GLU A C 1
ATOM 982 O O . GLU A 1 123 ? -10.183 10.137 17.311 1.00 60.81 123 GLU A O 1
ATOM 987 N N . LYS A 1 124 ? -9.211 9.966 19.314 1.00 59.78 124 LYS A N 1
ATOM 988 C CA . LYS A 1 124 ? -8.118 10.928 19.040 1.00 59.78 124 LYS A CA 1
ATOM 989 C C . LYS A 1 124 ? -7.114 10.447 17.964 1.00 59.78 124 LYS A C 1
ATOM 991 O O . LYS A 1 124 ? -5.948 10.821 18.015 1.00 59.78 124 LYS A O 1
ATOM 996 N N . HIS A 1 125 ? -7.552 9.653 16.993 1.00 59.00 125 HIS A N 1
ATOM 997 C CA . HIS A 1 125 ? -6.740 9.127 15.912 1.00 59.00 125 HIS A CA 1
ATOM 998 C C . HIS A 1 125 ? -6.295 10.229 14.951 1.00 59.00 125 HIS A C 1
ATOM 1000 O O . HIS A 1 125 ? -6.993 11.219 14.694 1.00 59.00 125 HIS A O 1
ATOM 1006 N N . ARG A 1 126 ? -5.107 10.030 14.386 1.00 60.03 126 ARG A N 1
ATOM 1007 C CA . ARG A 1 126 ? -4.540 10.894 13.352 1.00 60.03 126 ARG A CA 1
ATOM 1008 C C . ARG A 1 126 ? -4.943 10.342 11.989 1.00 60.03 126 ARG A C 1
ATOM 1010 O O . ARG A 1 126 ? -4.761 9.156 11.720 1.00 60.03 126 ARG A O 1
ATOM 1017 N N . ILE A 1 127 ? -5.482 11.204 11.129 1.00 60.41 127 ILE A N 1
ATOM 1018 C CA . ILE A 1 127 ? -5.749 10.839 9.739 1.00 60.41 127 ILE A CA 1
ATOM 1019 C C . ILE A 1 127 ? -4.478 11.088 8.940 1.00 60.41 127 ILE A C 1
ATOM 1021 O O . ILE A 1 127 ? -3.926 12.193 8.931 1.00 60.41 127 ILE A O 1
ATOM 1025 N N . PHE A 1 128 ? -4.022 10.048 8.253 1.00 56.31 128 PHE A N 1
ATOM 1026 C CA . PHE A 1 128 ? -2.953 10.191 7.286 1.00 56.31 128 PHE A CA 1
ATOM 1027 C C . PHE A 1 128 ? -3.538 10.678 5.957 1.00 56.31 128 PHE A C 1
ATOM 1029 O O . PHE A 1 128 ? -4.303 9.956 5.318 1.00 56.31 128 PHE A O 1
ATOM 1036 N N . ILE A 1 129 ? -3.182 11.896 5.536 1.00 54.31 129 ILE A N 1
ATOM 1037 C CA . ILE A 1 129 ? -3.511 12.400 4.200 1.00 54.31 129 ILE A CA 1
ATOM 1038 C C . ILE A 1 129 ? -2.252 12.307 3.343 1.00 54.31 129 ILE A C 1
ATOM 1040 O O . ILE A 1 129 ? -1.271 13.032 3.541 1.00 54.31 129 ILE A O 1
ATOM 1044 N N . ASP A 1 130 ? -2.282 11.392 2.378 1.00 52.84 130 ASP A N 1
ATOM 1045 C CA . ASP A 1 130 ? -1.199 11.259 1.417 1.00 52.84 130 ASP A CA 1
ATOM 1046 C C . ASP A 1 130 ? -1.292 12.342 0.334 1.00 52.84 130 ASP A C 1
ATOM 1048 O O . ASP A 1 130 ? -1.895 12.157 -0.723 1.00 52.84 130 ASP A O 1
ATOM 1052 N N . ASN A 1 131 ? -0.638 13.475 0.582 1.00 40.50 131 ASN A N 1
ATOM 1053 C CA . ASN A 1 131 ? -0.488 14.551 -0.402 1.00 40.50 131 ASN A CA 1
ATOM 1054 C C . ASN A 1 131 ? 0.441 14.181 -1.576 1.00 40.50 131 ASN A C 1
ATOM 1056 O O . ASN A 1 131 ? 0.649 15.001 -2.466 1.00 40.50 131 ASN A O 1
ATOM 1060 N N . THR A 1 132 ? 1.006 12.967 -1.585 1.00 41.69 132 THR A N 1
ATOM 1061 C CA . THR A 1 132 ? 1.823 12.431 -2.682 1.00 41.69 132 THR A CA 1
ATOM 1062 C C . THR A 1 132 ? 1.109 11.417 -3.565 1.00 41.69 132 THR A C 1
ATOM 1064 O O . THR A 1 132 ? 1.697 10.933 -4.534 1.00 41.69 132 THR A O 1
ATOM 1067 N N . VAL A 1 133 ? -0.187 11.189 -3.327 1.00 52.41 133 VAL A N 1
ATOM 1068 C CA . VAL A 1 133 ? -1.075 10.668 -4.368 1.00 52.41 133 VAL A CA 1
ATOM 1069 C C . VAL A 1 133 ? -1.160 11.734 -5.453 1.00 52.41 133 VAL A C 1
ATOM 1071 O O . VAL A 1 133 ? -1.788 12.779 -5.269 1.00 52.41 133 VAL A O 1
ATOM 1074 N N . LEU A 1 134 ? -0.483 11.456 -6.565 1.00 52.31 134 LEU A N 1
ATOM 1075 C CA . LEU A 1 134 ? -0.500 12.243 -7.795 1.00 52.31 134 LEU A CA 1
ATOM 1076 C C . LEU A 1 134 ? -1.932 12.680 -8.138 1.00 52.31 134 LEU A C 1
ATOM 1078 O O . LEU A 1 134 ? -2.894 11.971 -7.838 1.00 52.31 134 LEU A O 1
ATOM 1082 N N . GLU A 1 135 ? -2.079 13.834 -8.794 1.00 53.00 135 GLU A N 1
ATOM 1083 C CA . GLU A 1 135 ? -3.394 14.363 -9.197 1.00 53.00 135 GLU A CA 1
ATOM 1084 C C . GLU A 1 135 ? -4.203 13.367 -10.052 1.00 53.00 135 GLU A C 1
ATOM 1086 O O . GLU A 1 135 ? -5.431 13.430 -10.072 1.00 53.00 135 GLU A O 1
ATOM 1091 N N . GLY A 1 136 ? -3.528 12.398 -10.684 1.00 63.00 136 GLY A N 1
ATOM 1092 C CA . GLY A 1 136 ? -4.133 11.263 -11.374 1.00 63.00 136 GLY A CA 1
ATOM 1093 C C . GLY A 1 136 ? -3.681 9.909 -10.822 1.00 63.00 136 GLY A C 1
ATOM 1094 O O . GLY A 1 136 ? -2.522 9.709 -10.453 1.00 63.00 136 GLY A O 1
ATOM 1095 N N . ARG A 1 137 ? -4.607 8.947 -10.827 1.00 73.50 137 ARG A N 1
ATOM 1096 C CA . ARG A 1 137 ? -4.316 7.525 -10.609 1.00 73.50 137 ARG A CA 1
ATOM 1097 C C . ARG A 1 137 ? -3.330 7.032 -11.690 1.00 73.50 137 ARG A C 1
ATOM 1099 O O . ARG A 1 137 ? -3.560 7.328 -12.863 1.00 73.50 137 ARG A O 1
ATOM 1106 N N . PRO A 1 138 ? -2.263 6.280 -11.345 1.00 81.06 138 PRO A N 1
ATOM 1107 C CA . PRO A 1 138 ? -1.358 5.723 -12.349 1.00 81.06 138 PRO A CA 1
ATOM 1108 C C . PRO A 1 138 ? -2.093 4.717 -13.256 1.00 81.06 138 PRO A C 1
ATOM 1110 O O . PRO A 1 138 ? -3.070 4.102 -12.819 1.00 81.06 138 PRO A O 1
ATOM 1113 N N . PRO A 1 139 ? -1.617 4.497 -14.496 1.00 86.62 139 PRO A N 1
ATOM 1114 C CA . PRO A 1 139 ? -2.279 3.604 -15.454 1.00 86.62 139 PRO A CA 1
ATOM 1115 C C . PRO A 1 139 ? -2.276 2.138 -15.002 1.00 86.62 139 PRO A C 1
ATOM 1117 O O . PRO A 1 139 ? -3.096 1.345 -15.459 1.00 86.62 139 PRO A O 1
ATOM 1120 N N . LEU A 1 140 ? -1.369 1.789 -14.091 1.00 92.56 140 LEU A N 1
ATOM 1121 C CA . LEU A 1 140 ? -1.281 0.492 -13.443 1.00 92.56 140 LEU A CA 1
ATOM 1122 C C . LEU A 1 140 ? -0.732 0.632 -12.023 1.00 92.56 140 LEU A C 1
ATOM 1124 O O . LEU A 1 140 ? -0.060 1.611 -11.684 1.00 92.56 140 LEU A O 1
ATOM 1128 N N . PHE A 1 141 ? -0.971 -0.397 -11.221 1.00 94.75 141 PHE A N 1
ATOM 1129 C CA . PHE A 1 141 ? -0.299 -0.611 -9.949 1.00 94.75 141 PHE A CA 1
ATOM 1130 C C . PHE A 1 141 ? 0.786 -1.675 -10.095 1.00 94.75 141 PHE A C 1
ATOM 1132 O O . PHE A 1 141 ? 0.702 -2.577 -10.929 1.00 94.75 141 PHE A O 1
ATOM 1139 N N . VAL A 1 142 ? 1.804 -1.566 -9.252 1.00 97.06 142 VAL A N 1
ATOM 1140 C CA . VAL A 1 142 ? 2.925 -2.492 -9.167 1.00 97.06 142 VAL A CA 1
ATOM 1141 C C . VAL A 1 142 ? 2.954 -3.061 -7.757 1.00 97.06 142 VAL A C 1
ATOM 1143 O O . VAL A 1 142 ? 3.016 -2.309 -6.780 1.00 97.06 142 VAL A O 1
ATOM 1146 N N . ALA A 1 143 ? 2.910 -4.385 -7.656 1.00 98.06 143 ALA A N 1
ATOM 1147 C CA . ALA A 1 143 ? 3.116 -5.107 -6.413 1.00 98.06 143 ALA A CA 1
ATOM 1148 C C . ALA A 1 143 ? 4.532 -5.688 -6.410 1.00 98.06 143 ALA A C 1
ATOM 1150 O O . ALA A 1 143 ? 4.910 -6.411 -7.328 1.00 98.06 143 ALA A O 1
ATOM 1151 N N . VAL A 1 144 ? 5.329 -5.378 -5.389 1.00 97.94 144 VAL A N 1
ATOM 1152 C CA . VAL A 1 144 ? 6.713 -5.862 -5.287 1.00 97.94 144 VAL A CA 1
ATOM 1153 C C . VAL A 1 144 ? 6.903 -6.716 -4.046 1.00 97.94 144 VAL A C 1
ATOM 1155 O O . VAL A 1 144 ? 6.509 -6.329 -2.944 1.00 97.94 144 VAL A O 1
ATOM 1158 N N . MET A 1 145 ? 7.541 -7.873 -4.217 1.00 97.94 145 MET A N 1
ATOM 1159 C CA . MET A 1 145 ? 7.945 -8.735 -3.114 1.00 97.94 145 MET A CA 1
ATOM 1160 C C . MET A 1 145 ? 9.353 -8.367 -2.645 1.00 97.94 145 MET A C 1
ATOM 1162 O O . MET A 1 145 ? 10.311 -8.410 -3.421 1.00 97.94 145 MET A O 1
ATOM 1166 N N . HIS A 1 146 ? 9.511 -8.086 -1.356 1.00 96.19 146 HIS A N 1
ATOM 1167 C CA . HIS A 1 146 ? 10.798 -7.733 -0.757 1.00 96.19 146 HIS A CA 1
ATOM 1168 C C . HIS A 1 146 ? 11.052 -8.482 0.562 1.00 96.19 146 HIS A C 1
ATOM 1170 O O . HIS A 1 146 ? 10.139 -9.014 1.200 1.00 96.19 146 HIS A O 1
ATOM 1176 N N . LEU A 1 147 ? 12.330 -8.561 0.956 1.00 94.69 147 LEU A N 1
ATOM 1177 C CA . LEU A 1 147 ? 12.775 -9.253 2.179 1.00 94.69 147 LEU A CA 1
ATOM 1178 C C . LEU A 1 147 ? 13.120 -8.304 3.333 1.00 94.69 147 LEU A C 1
ATOM 1180 O O . LEU A 1 147 ? 13.259 -8.745 4.471 1.00 94.69 147 LEU A O 1
ATOM 1184 N N . GLY A 1 148 ? 13.252 -7.013 3.050 1.00 92.50 148 GLY A N 1
ATOM 1185 C CA . GLY A 1 148 ? 13.541 -5.992 4.046 1.00 92.50 148 GLY A CA 1
ATOM 1186 C C . GLY A 1 148 ? 13.064 -4.629 3.578 1.00 92.50 148 GLY A C 1
ATOM 1187 O O . GLY A 1 148 ? 12.744 -4.449 2.403 1.00 92.50 148 GLY A O 1
ATOM 1188 N N . GLU A 1 149 ? 13.018 -3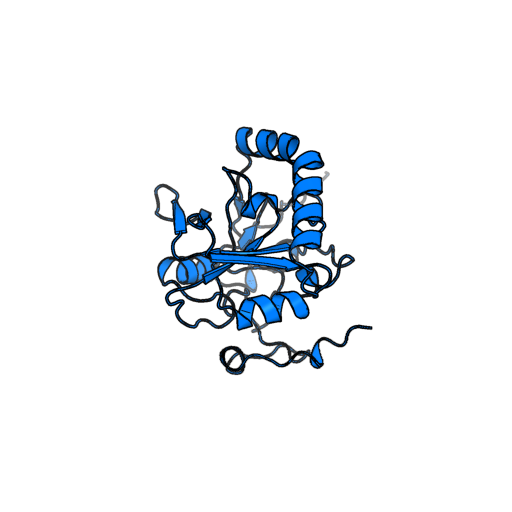.680 4.498 1.00 92.94 149 GLU A N 1
ATOM 1189 C CA . GLU A 1 149 ? 12.689 -2.292 4.209 1.00 92.94 149 GLU A CA 1
ATOM 1190 C C . GLU A 1 149 ? 13.567 -1.345 5.029 1.00 92.94 149 GLU A C 1
ATOM 1192 O O . GLU A 1 149 ? 14.169 -1.752 6.026 1.00 92.94 149 GLU A O 1
ATOM 1197 N N . GLU A 1 150 ? 13.638 -0.096 4.591 1.00 93.19 150 GLU A N 1
ATOM 1198 C CA . GLU A 1 150 ? 14.252 1.017 5.308 1.00 93.19 150 GLU A CA 1
ATOM 1199 C C . GLU A 1 150 ? 13.177 2.040 5.649 1.00 93.19 150 GLU A C 1
ATOM 1201 O O . GLU A 1 150 ? 12.369 2.404 4.793 1.00 93.19 150 GLU A O 1
ATOM 1206 N N . TYR A 1 151 ? 13.154 2.484 6.902 1.00 92.56 151 TYR A N 1
ATOM 1207 C CA . TYR A 1 151 ? 12.163 3.429 7.400 1.00 92.56 151 TYR A CA 1
ATOM 1208 C C . TYR A 1 151 ? 12.700 4.853 7.359 1.00 92.56 151 TYR A C 1
ATOM 1210 O O . TYR A 1 151 ? 13.823 5.113 7.781 1.00 92.56 151 TYR A O 1
ATOM 1218 N N . GLN A 1 152 ? 11.865 5.775 6.891 1.00 89.25 152 GLN A N 1
ATOM 1219 C CA . GLN A 1 152 ? 12.090 7.209 7.014 1.00 89.25 152 GLN A CA 1
ATOM 1220 C C . GLN A 1 152 ? 11.252 7.717 8.187 1.00 89.25 152 GLN A C 1
ATOM 1222 O O . GLN A 1 152 ? 10.017 7.718 8.112 1.00 89.25 152 GLN A O 1
ATOM 1227 N N . THR A 1 153 ? 11.923 8.109 9.270 1.00 88.88 153 THR A N 1
ATOM 1228 C CA . THR A 1 153 ? 11.285 8.554 10.514 1.00 88.88 153 THR A CA 1
ATOM 1229 C C . THR A 1 153 ? 11.545 10.023 10.815 1.00 88.88 153 THR A C 1
ATOM 1231 O O . THR A 1 153 ? 12.599 10.544 10.456 1.00 88.88 153 THR A O 1
ATOM 1234 N N . ASP A 1 154 ? 10.615 10.681 11.509 1.00 85.88 154 ASP A N 1
ATOM 1235 C CA . ASP A 1 154 ? 10.905 11.961 12.168 1.00 85.88 154 ASP A CA 1
ATOM 1236 C C . ASP A 1 154 ? 11.764 11.779 13.432 1.00 85.88 154 ASP A C 1
ATOM 1238 O O . ASP A 1 154 ? 12.114 10.668 13.842 1.00 85.88 154 ASP A O 1
ATOM 1242 N N . VAL A 1 155 ? 12.067 12.909 14.074 1.00 82.12 155 VAL A N 1
ATOM 1243 C CA . VAL A 1 155 ? 12.781 12.997 15.356 1.00 82.12 155 VAL A CA 1
ATOM 1244 C C . VAL A 1 155 ? 12.063 12.290 16.514 1.00 82.12 155 VAL A C 1
ATOM 1246 O O . VAL A 1 155 ? 12.688 12.006 17.530 1.00 82.12 155 VAL A O 1
ATOM 1249 N N . PHE A 1 156 ? 10.771 11.981 16.371 1.00 86.69 156 PHE A N 1
ATOM 1250 C CA . PHE A 1 156 ? 9.961 11.273 17.365 1.00 86.69 156 PHE A CA 1
ATOM 1251 C C . PHE A 1 156 ? 9.810 9.774 17.044 1.00 86.69 156 PHE A C 1
ATOM 1253 O O . PHE A 1 156 ? 9.117 9.047 17.759 1.00 86.69 156 PHE A O 1
ATOM 1260 N N . GLY A 1 157 ? 10.454 9.285 15.977 1.00 86.69 157 GLY A N 1
ATOM 1261 C CA . GLY A 1 157 ? 10.374 7.891 15.543 1.00 86.69 157 GLY A CA 1
ATOM 1262 C C . GLY A 1 157 ? 9.063 7.528 14.832 1.00 86.69 157 GLY A C 1
ATOM 1263 O O . GLY A 1 157 ? 8.733 6.342 14.712 1.00 86.69 157 GLY A O 1
ATOM 1264 N N . THR A 1 158 ? 8.283 8.511 14.380 1.00 88.25 158 THR A N 1
ATOM 1265 C CA . THR A 1 158 ? 7.095 8.294 13.542 1.00 88.25 158 THR A CA 1
ATOM 1266 C C . THR A 1 158 ? 7.534 7.904 12.144 1.00 88.25 158 THR A C 1
ATOM 1268 O O . THR A 1 158 ? 8.319 8.614 11.525 1.00 88.25 158 THR A O 1
ATOM 1271 N N . ILE A 1 159 ? 7.018 6.797 11.610 1.00 90.38 159 ILE A N 1
ATOM 1272 C CA . ILE A 1 159 ? 7.369 6.342 10.264 1.00 90.38 159 ILE A CA 1
ATOM 1273 C C . ILE A 1 159 ? 6.500 7.086 9.245 1.00 90.38 159 ILE A C 1
ATOM 1275 O O . ILE A 1 159 ? 5.287 6.866 9.159 1.00 90.38 159 ILE A O 1
ATOM 1279 N N . HIS A 1 160 ? 7.117 7.948 8.438 1.00 85.00 160 HIS A N 1
ATOM 1280 C CA . HIS A 1 160 ? 6.416 8.667 7.372 1.00 85.00 160 HIS A CA 1
ATOM 1281 C C . HIS A 1 160 ? 6.287 7.818 6.124 1.00 85.00 160 HIS A C 1
ATOM 1283 O O . HIS A 1 160 ? 5.202 7.706 5.556 1.00 85.00 160 HIS A O 1
ATOM 1289 N N . ARG A 1 161 ? 7.391 7.201 5.716 1.00 88.12 161 ARG A N 1
ATOM 1290 C CA . ARG A 1 161 ? 7.479 6.363 4.527 1.00 88.12 161 ARG A CA 1
ATOM 1291 C C . ARG A 1 161 ? 8.474 5.245 4.771 1.00 88.12 161 ARG A C 1
ATOM 1293 O O . ARG A 1 161 ? 9.273 5.295 5.708 1.00 88.12 161 ARG A O 1
ATOM 1300 N N . PHE A 1 162 ? 8.454 4.256 3.900 1.00 91.69 162 PHE A N 1
ATOM 1301 C CA . PHE A 1 162 ? 9.489 3.242 3.867 1.00 91.69 162 PHE A CA 1
ATOM 1302 C C . PHE A 1 162 ? 9.850 2.868 2.438 1.00 91.69 162 PHE A C 1
ATOM 1304 O O . PHE A 1 162 ? 9.067 3.039 1.502 1.00 91.69 162 PHE A O 1
ATOM 1311 N N . LYS A 1 163 ? 11.061 2.345 2.286 1.00 93.19 163 LYS A N 1
ATOM 1312 C CA . LYS A 1 163 ? 11.609 1.893 1.017 1.00 93.19 163 LYS A CA 1
ATOM 1313 C C . LYS A 1 163 ? 11.886 0.391 1.089 1.00 93.19 163 LYS A C 1
ATOM 1315 O O . LYS A 1 163 ? 12.754 -0.032 1.855 1.00 93.19 163 LYS A O 1
ATOM 1320 N N . PRO A 1 164 ? 11.167 -0.438 0.316 1.00 94.06 164 PRO A N 1
ATOM 1321 C CA . PRO A 1 164 ? 11.508 -1.840 0.113 1.00 94.06 164 PRO A CA 1
ATOM 1322 C C . PRO A 1 164 ? 12.945 -2.004 -0.397 1.00 94.06 164 PRO A C 1
ATOM 1324 O O . PRO A 1 164 ? 13.332 -1.376 -1.386 1.00 94.06 164 PRO A O 1
ATOM 1327 N N . LYS A 1 165 ? 13.734 -2.873 0.246 1.00 93.88 165 LYS A N 1
ATOM 1328 C CA . LYS A 1 165 ? 15.098 -3.188 -0.198 1.00 93.88 165 LYS A CA 1
ATOM 1329 C C . LYS A 1 165 ? 15.068 -3.922 -1.538 1.00 93.88 165 LYS A C 1
ATOM 1331 O O . LYS A 1 165 ? 14.284 -4.853 -1.727 1.00 93.88 165 LYS A O 1
ATOM 1336 N N . ARG A 1 166 ? 15.955 -3.504 -2.443 1.00 92.62 166 ARG A N 1
ATOM 1337 C CA . ARG A 1 166 ? 16.191 -4.119 -3.757 1.00 92.62 166 ARG A CA 1
ATOM 1338 C C . ARG A 1 166 ? 17.377 -5.105 -3.689 1.00 92.62 166 ARG A C 1
ATOM 1340 O O . ARG A 1 166 ? 18.218 -4.944 -2.805 1.00 92.62 166 ARG A O 1
ATOM 1347 N N . PRO A 1 167 ? 17.470 -6.094 -4.601 1.00 95.00 167 PRO A N 1
ATOM 1348 C CA . PRO A 1 167 ? 16.510 -6.409 -5.664 1.00 95.00 167 PRO A CA 1
ATOM 1349 C C . PRO A 1 167 ? 15.201 -7.003 -5.123 1.00 95.00 167 PRO A C 1
ATOM 1351 O O . PRO A 1 167 ? 15.190 -7.690 -4.098 1.00 95.00 167 PRO A O 1
ATOM 1354 N N . TYR A 1 168 ? 14.093 -6.734 -5.820 1.00 96.19 168 TYR A N 1
ATOM 1355 C CA . TYR A 1 168 ? 12.813 -7.377 -5.522 1.00 96.19 168 TYR A CA 1
ATOM 1356 C C . TYR A 1 168 ? 12.869 -8.854 -5.897 1.00 96.19 168 TYR A C 1
ATOM 1358 O O . TYR A 1 168 ? 13.516 -9.239 -6.868 1.00 96.19 168 TYR A O 1
ATOM 1366 N N . ARG A 1 169 ? 12.204 -9.691 -5.099 1.00 97.12 169 ARG A N 1
ATOM 1367 C CA . ARG A 1 169 ? 12.123 -11.137 -5.343 1.00 97.12 169 ARG A CA 1
ATOM 1368 C C . ARG A 1 169 ? 11.071 -11.487 -6.382 1.00 97.12 169 ARG A C 1
ATOM 1370 O O . ARG A 1 169 ? 11.219 -12.494 -7.060 1.00 97.12 169 ARG A O 1
ATOM 1377 N N . ASN A 1 170 ? 10.033 -10.665 -6.481 1.00 97.69 170 ASN A N 1
ATOM 1378 C CA . ASN A 1 170 ? 8.989 -10.783 -7.480 1.00 97.69 170 ASN A CA 1
ATOM 1379 C C . ASN A 1 170 ? 8.358 -9.407 -7.732 1.00 97.69 170 ASN A C 1
ATOM 1381 O O . ASN A 1 170 ? 8.416 -8.531 -6.860 1.00 97.69 170 ASN A O 1
ATOM 1385 N N . ILE A 1 171 ? 7.795 -9.226 -8.920 1.00 98.38 171 ILE A N 1
ATOM 1386 C CA . ILE A 1 171 ? 7.115 -8.015 -9.367 1.00 98.38 171 ILE A CA 1
ATOM 1387 C C . ILE A 1 171 ? 5.868 -8.458 -10.130 1.00 98.38 171 ILE A C 1
ATOM 1389 O O . ILE A 1 171 ? 5.975 -9.202 -11.100 1.00 98.38 171 ILE A O 1
ATOM 1393 N N . GLU A 1 172 ? 4.709 -7.964 -9.713 1.00 98.44 172 GLU A N 1
ATOM 1394 C CA . GLU A 1 172 ? 3.451 -8.139 -10.433 1.00 98.44 172 GLU A CA 1
ATOM 1395 C C . GLU A 1 172 ? 2.894 -6.785 -10.858 1.00 98.44 172 GLU A C 1
ATOM 1397 O O . GLU A 1 172 ? 3.019 -5.780 -10.149 1.00 98.44 172 GLU A O 1
ATOM 1402 N N . TYR A 1 173 ? 2.238 -6.776 -12.011 1.00 98.25 173 TYR A N 1
ATOM 1403 C CA . TYR A 1 173 ? 1.643 -5.592 -12.607 1.00 98.25 173 TYR A CA 1
ATOM 1404 C C . TYR A 1 173 ? 0.140 -5.778 -12.672 1.00 98.25 173 TYR A C 1
ATOM 1406 O O . TYR A 1 173 ? -0.332 -6.848 -13.040 1.00 98.25 173 TYR A O 1
ATOM 1414 N N . TRP A 1 174 ? -0.609 -4.747 -12.308 1.00 96.69 174 TRP A N 1
ATOM 1415 C CA . TRP A 1 174 ? -2.046 -4.865 -12.130 1.00 96.69 174 TRP A CA 1
ATOM 1416 C C . TRP A 1 174 ? -2.786 -3.681 -12.725 1.00 96.69 174 TRP A C 1
ATOM 1418 O O . TRP A 1 174 ? -2.476 -2.523 -12.432 1.00 96.69 174 TRP A O 1
ATOM 1428 N N . GLN A 1 175 ? -3.821 -3.988 -13.492 1.00 92.88 175 GLN A N 1
ATOM 1429 C CA . GLN A 1 175 ? -4.730 -3.018 -14.075 1.00 92.88 175 GLN A CA 1
ATOM 1430 C C . GLN A 1 175 ? -6.154 -3.562 -13.972 1.00 92.88 175 GLN A C 1
ATOM 1432 O O . GLN A 1 175 ? -6.414 -4.730 -14.245 1.00 92.88 175 GLN A O 1
ATOM 1437 N N . ASP A 1 176 ? -7.071 -2.717 -13.513 1.00 90.06 176 ASP A N 1
ATOM 1438 C CA . ASP A 1 176 ? -8.513 -2.989 -13.485 1.00 90.06 176 ASP A CA 1
ATOM 1439 C C . ASP A 1 176 ? -8.899 -4.295 -12.777 1.00 90.06 176 ASP A C 1
ATOM 1441 O O . ASP A 1 176 ? -9.760 -5.060 -13.213 1.00 90.06 176 ASP A O 1
ATOM 1445 N N . GLY A 1 177 ? -8.203 -4.567 -11.671 1.00 90.31 177 GLY A N 1
ATOM 1446 C CA . GLY A 1 177 ? -8.403 -5.759 -10.851 1.00 90.31 177 GLY A CA 1
ATOM 1447 C C . GLY A 1 177 ? -7.865 -7.051 -11.459 1.00 90.31 177 GLY A C 1
ATOM 1448 O O . GLY A 1 177 ? -8.138 -8.128 -10.928 1.00 90.31 177 GLY A O 1
ATOM 1449 N N . LYS A 1 178 ? -7.087 -6.963 -12.540 1.00 93.56 178 LYS A N 1
ATOM 1450 C CA . LYS A 1 178 ? -6.436 -8.096 -13.195 1.00 93.56 178 LYS A CA 1
ATOM 1451 C C . LYS A 1 178 ? -4.926 -7.936 -13.172 1.00 93.56 178 LYS A C 1
ATOM 1453 O O . LYS A 1 178 ? -4.399 -6.836 -13.319 1.00 93.56 178 LYS A O 1
ATOM 1458 N N . GLU A 1 179 ? -4.246 -9.056 -12.995 1.00 96.75 179 GLU A N 1
ATOM 1459 C CA . GLU A 1 179 ? -2.808 -9.131 -13.200 1.00 96.75 179 GLU A CA 1
ATOM 1460 C C . GLU A 1 179 ? -2.515 -9.105 -14.704 1.00 96.75 179 GLU A C 1
ATOM 1462 O O . GLU A 1 179 ? -3.178 -9.791 -15.486 1.00 96.75 179 GLU A O 1
ATOM 1467 N N . LEU A 1 180 ? -1.537 -8.297 -15.100 1.00 97.50 180 LEU A N 1
ATOM 1468 C CA . LEU A 1 180 ? -1.048 -8.197 -16.467 1.00 97.50 180 LEU A CA 1
ATOM 1469 C C . LEU A 1 180 ? 0.142 -9.141 -16.679 1.00 97.50 180 LEU A C 1
ATOM 1471 O O . LEU A 1 180 ? 0.942 -9.336 -15.757 1.00 97.50 180 LEU A O 1
ATOM 1475 N N . PRO A 1 181 ? 0.345 -9.654 -17.905 1.00 98.00 181 PRO A N 1
ATOM 1476 C CA . PRO A 1 181 ? 1.597 -10.299 -18.274 1.00 98.00 181 PRO A CA 1
ATOM 1477 C C . PRO A 1 181 ? 2.795 -9.393 -17.965 1.00 98.00 181 PRO A C 1
ATOM 1479 O O . PRO A 1 181 ? 2.778 -8.198 -18.264 1.00 98.00 181 PRO A O 1
ATOM 1482 N N . ALA A 1 182 ? 3.866 -9.960 -17.403 1.00 96.75 182 ALA A N 1
ATOM 1483 C CA . ALA A 1 182 ? 5.001 -9.177 -16.910 1.00 96.75 182 ALA A CA 1
ATOM 1484 C C . ALA A 1 182 ? 5.632 -8.262 -17.977 1.00 96.75 182 ALA A C 1
ATOM 1486 O O . ALA A 1 182 ? 6.002 -7.132 -17.671 1.00 96.75 182 ALA A O 1
ATOM 1487 N N . ALA A 1 183 ? 5.728 -8.724 -19.229 1.00 97.50 183 ALA A N 1
ATOM 1488 C CA . ALA A 1 183 ? 6.276 -7.930 -20.330 1.00 97.50 183 ALA A CA 1
ATOM 1489 C C . ALA A 1 183 ? 5.402 -6.706 -20.659 1.00 97.50 183 ALA A C 1
ATOM 1491 O O . ALA A 1 183 ? 5.923 -5.603 -20.820 1.00 97.50 183 ALA A O 1
ATOM 1492 N N . GLU A 1 184 ? 4.081 -6.891 -20.704 1.00 97.62 184 GLU A N 1
ATOM 1493 C CA . GLU A 1 184 ? 3.109 -5.826 -20.966 1.00 97.62 184 GLU A CA 1
ATOM 1494 C C . GLU A 1 184 ? 3.081 -4.813 -19.817 1.00 97.62 184 GLU A C 1
ATOM 1496 O O . GLU A 1 184 ? 3.245 -3.611 -20.030 1.00 97.62 184 GLU A O 1
ATOM 1501 N N . GLY A 1 185 ? 2.963 -5.300 -18.580 1.00 97.25 185 GLY A N 1
ATOM 1502 C CA . GLY A 1 185 ? 2.967 -4.455 -17.391 1.00 97.25 185 GLY A CA 1
ATOM 1503 C C . GLY A 1 185 ? 4.262 -3.655 -17.240 1.00 97.25 185 GLY A C 1
ATOM 1504 O O . GLY A 1 185 ? 4.224 -2.465 -16.919 1.00 97.25 185 GLY A O 1
ATOM 1505 N N . LYS A 1 186 ? 5.412 -4.271 -17.544 1.00 97.25 186 LYS A N 1
ATOM 1506 C CA . LYS A 1 186 ? 6.699 -3.571 -17.558 1.00 97.25 186 LYS A CA 1
ATOM 1507 C C . LYS A 1 186 ? 6.736 -2.474 -18.622 1.00 97.25 186 LYS A C 1
ATOM 1509 O O . LYS A 1 186 ? 7.141 -1.362 -18.300 1.00 97.25 186 LYS A O 1
ATOM 1514 N N . ALA A 1 187 ? 6.292 -2.755 -19.847 1.00 97.31 187 ALA A N 1
ATOM 1515 C CA . ALA A 1 187 ? 6.267 -1.761 -20.919 1.00 97.31 187 ALA A CA 1
ATOM 1516 C C . ALA A 1 187 ? 5.404 -0.539 -20.549 1.00 97.31 187 ALA A C 1
ATOM 1518 O O . ALA A 1 187 ? 5.829 0.599 -20.744 1.00 97.31 187 ALA A O 1
ATOM 1519 N N . LEU A 1 188 ? 4.235 -0.764 -19.940 1.00 95.69 188 LEU A N 1
ATOM 1520 C CA . LEU A 1 188 ? 3.365 0.311 -19.450 1.00 95.69 188 LEU A CA 1
ATOM 1521 C C . LEU A 1 188 ? 4.011 1.119 -18.315 1.00 95.69 188 LEU A C 1
ATOM 1523 O O . LEU A 1 188 ? 3.927 2.348 -18.302 1.00 95.69 188 LEU A O 1
ATOM 1527 N N . ALA A 1 189 ? 4.667 0.445 -17.367 1.00 95.06 189 ALA A N 1
ATOM 1528 C CA . ALA A 1 189 ? 5.379 1.105 -16.278 1.00 95.06 189 ALA A CA 1
ATOM 1529 C C . ALA A 1 189 ? 6.544 1.968 -16.787 1.00 95.06 189 ALA A C 1
ATOM 1531 O O . ALA A 1 189 ? 6.700 3.102 -16.334 1.00 95.06 189 ALA A O 1
ATOM 1532 N N . ASP A 1 190 ? 7.328 1.457 -17.737 1.00 95.38 190 ASP A N 1
ATOM 1533 C CA . ASP A 1 190 ? 8.451 2.181 -18.334 1.00 95.38 190 ASP A CA 1
ATOM 1534 C C . ASP A 1 190 ? 7.962 3.405 -19.123 1.00 95.38 190 ASP A C 1
ATOM 1536 O O . ASP A 1 190 ? 8.495 4.498 -18.939 1.00 95.38 190 ASP A O 1
ATOM 1540 N N . ALA A 1 191 ? 6.908 3.254 -19.936 1.00 94.12 191 ALA A N 1
ATOM 1541 C CA . ALA A 1 191 ? 6.309 4.360 -20.685 1.00 94.12 191 ALA A CA 1
ATOM 1542 C C . ALA A 1 191 ? 5.799 5.472 -19.752 1.00 94.12 191 ALA A C 1
ATOM 1544 O O . ALA A 1 191 ? 6.094 6.649 -19.958 1.00 94.12 191 ALA A O 1
ATOM 1545 N N . TYR A 1 192 ? 5.106 5.095 -18.674 1.00 90.56 192 TYR A N 1
ATOM 1546 C CA . TYR A 1 192 ? 4.637 6.036 -17.658 1.00 90.56 192 TYR A CA 1
ATOM 1547 C C . TYR A 1 192 ? 5.787 6.802 -16.989 1.00 90.56 192 TYR A C 1
ATOM 1549 O O . TYR A 1 192 ? 5.696 8.011 -16.767 1.00 90.56 192 TYR A O 1
ATOM 1557 N N . LEU A 1 193 ? 6.879 6.109 -16.657 1.00 90.25 193 LEU A N 1
ATOM 1558 C CA . LEU A 1 193 ? 8.046 6.729 -16.034 1.00 90.25 193 LEU A CA 1
ATOM 1559 C C . LEU A 1 193 ? 8.823 7.618 -17.006 1.00 90.25 193 LEU A C 1
ATOM 1561 O O . LEU A 1 193 ? 9.320 8.657 -16.581 1.00 90.25 193 LEU A O 1
ATOM 1565 N N . ALA A 1 194 ? 8.895 7.259 -18.286 1.00 89.88 194 ALA A N 1
ATOM 1566 C CA . ALA A 1 194 ? 9.495 8.109 -19.309 1.00 89.88 194 ALA A CA 1
ATOM 1567 C C . ALA A 1 194 ? 8.711 9.421 -19.479 1.00 89.88 194 ALA A C 1
ATOM 1569 O O . ALA A 1 194 ? 9.311 10.487 -19.574 1.00 89.88 194 ALA A O 1
ATOM 1570 N N . GLU A 1 195 ? 7.376 9.357 -19.453 1.00 87.12 195 GLU A N 1
ATOM 1571 C CA . GLU A 1 195 ? 6.518 10.536 -19.602 1.00 87.12 195 GLU A CA 1
ATOM 1572 C C . GLU A 1 195 ? 6.499 11.418 -18.342 1.00 87.12 195 GLU A C 1
ATOM 1574 O O . GLU A 1 195 ? 6.589 12.643 -18.425 1.00 87.12 195 GLU A O 1
ATOM 1579 N N . LYS A 1 196 ? 6.354 10.816 -17.154 1.00 80.94 196 LYS A N 1
ATOM 1580 C CA . LYS A 1 196 ? 6.079 11.556 -15.910 1.00 80.94 196 LYS A CA 1
ATOM 1581 C C . LYS A 1 196 ? 7.262 11.651 -14.947 1.00 80.94 196 LYS A C 1
ATOM 1583 O O . LYS A 1 196 ? 7.227 12.478 -14.031 1.00 80.94 196 LYS A O 1
ATOM 1588 N N . GLY A 1 197 ? 8.302 10.839 -15.127 1.00 73.81 197 GLY A N 1
ATOM 1589 C CA . GLY A 1 197 ? 9.388 10.663 -14.161 1.00 73.81 197 GLY A CA 1
ATOM 1590 C C . GLY A 1 197 ? 10.103 11.960 -13.797 1.00 73.81 197 GLY A C 1
ATOM 1591 O O . GLY A 1 197 ? 10.338 12.206 -12.615 1.00 73.81 197 GLY A O 1
ATOM 1592 N N . GLN A 1 198 ? 10.369 12.831 -14.777 1.00 72.56 198 GLN A N 1
ATOM 1593 C CA . GLN A 1 198 ? 11.044 14.107 -14.522 1.00 72.56 198 GLN A CA 1
ATOM 1594 C C . GLN A 1 198 ? 10.201 15.031 -13.631 1.00 72.56 198 GLN A C 1
ATOM 1596 O O . GLN A 1 198 ? 10.678 15.479 -12.591 1.00 72.56 198 GLN A O 1
ATOM 1601 N N . SER A 1 199 ? 8.917 15.214 -13.955 1.00 75.50 199 SER A N 1
ATOM 1602 C CA . SER A 1 199 ? 8.009 16.047 -13.147 1.00 75.50 199 SER A CA 1
ATOM 1603 C C . SER A 1 199 ? 7.859 15.549 -11.698 1.00 75.50 199 SER A C 1
ATOM 1605 O O . SER A 1 199 ? 7.731 16.336 -10.755 1.00 75.50 199 SER A O 1
ATOM 1607 N N . MET A 1 200 ? 7.928 14.228 -11.493 1.00 72.44 200 MET A N 1
ATOM 1608 C CA . MET A 1 200 ? 7.889 13.618 -10.162 1.00 72.44 200 MET A CA 1
ATOM 1609 C C . MET A 1 200 ? 9.174 13.878 -9.380 1.00 72.44 200 MET A C 1
ATOM 1611 O O . MET A 1 200 ? 9.106 14.198 -8.192 1.00 72.44 200 MET A O 1
ATOM 1615 N N . LEU A 1 201 ? 10.339 13.775 -10.029 1.00 69.00 201 LEU A N 1
ATOM 1616 C CA . LEU A 1 201 ? 11.622 14.104 -9.403 1.00 69.00 201 LEU A CA 1
ATOM 1617 C C . LEU A 1 201 ? 11.663 15.567 -8.956 1.00 69.00 201 LEU A C 1
ATOM 1619 O O . LEU A 1 201 ? 12.125 15.851 -7.850 1.00 69.00 201 LEU A O 1
ATOM 1623 N N . A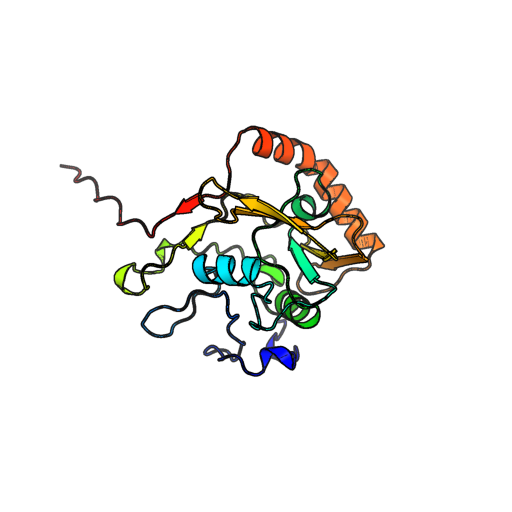SP A 1 202 ? 11.136 16.475 -9.772 1.00 70.94 202 ASP A N 1
ATOM 1624 C CA . ASP A 1 202 ? 11.088 17.902 -9.452 1.00 70.94 202 ASP A CA 1
ATOM 1625 C C . ASP A 1 202 ? 10.177 18.173 -8.241 1.00 70.94 202 ASP A C 1
ATOM 1627 O O . ASP A 1 202 ? 10.544 18.921 -7.332 1.00 70.94 202 ASP A O 1
ATOM 1631 N N . THR A 1 203 ? 9.041 17.472 -8.147 1.00 66.50 203 THR A N 1
ATOM 1632 C CA . THR A 1 203 ? 8.131 17.545 -6.988 1.00 66.50 203 THR A CA 1
ATOM 1633 C C . THR A 1 203 ? 8.785 17.038 -5.700 1.00 66.50 203 THR A C 1
ATOM 1635 O O . THR A 1 203 ? 8.635 17.654 -4.643 1.00 66.50 203 THR A O 1
ATOM 1638 N N . ILE A 1 204 ? 9.533 15.930 -5.771 1.00 64.75 204 ILE A N 1
ATOM 1639 C CA . ILE A 1 204 ? 10.256 15.374 -4.616 1.00 64.75 204 ILE A CA 1
ATOM 1640 C C . ILE A 1 204 ? 11.311 16.369 -4.119 1.00 64.75 204 ILE A C 1
ATOM 1642 O O . ILE A 1 204 ? 11.398 16.612 -2.914 1.00 64.75 204 ILE A O 1
ATOM 1646 N N . LYS A 1 205 ? 12.074 16.986 -5.032 1.00 65.25 205 LYS A N 1
ATOM 1647 C CA . LYS A 1 205 ? 13.077 18.011 -4.695 1.00 65.25 205 LYS A CA 1
ATOM 1648 C C . LYS A 1 205 ? 12.457 19.254 -4.051 1.00 65.25 205 LYS A C 1
ATOM 1650 O O . LYS A 1 205 ? 13.087 19.860 -3.192 1.00 65.25 205 LYS A O 1
ATOM 1655 N N . ALA A 1 206 ? 11.221 19.600 -4.411 1.00 64.31 206 ALA A N 1
ATOM 1656 C CA . ALA A 1 206 ? 10.491 20.732 -3.840 1.00 64.31 206 ALA A CA 1
ATOM 1657 C C . ALA A 1 206 ? 9.958 20.497 -2.407 1.00 64.31 206 ALA A C 1
ATOM 1659 O O . ALA A 1 206 ? 9.356 21.398 -1.827 1.00 64.31 206 ALA A O 1
ATOM 1660 N N . GLY A 1 207 ? 10.150 19.308 -1.816 1.00 52.81 207 GLY A N 1
ATOM 1661 C CA . GLY A 1 207 ? 9.910 19.075 -0.385 1.00 52.81 207 GLY A CA 1
ATOM 1662 C C . GLY A 1 207 ? 8.440 18.991 0.054 1.00 52.81 207 GLY A C 1
ATOM 1663 O O . GLY A 1 207 ? 8.164 19.000 1.253 1.00 52.81 207 GLY A O 1
ATOM 1664 N N . LYS A 1 208 ? 7.477 18.868 -0.870 1.00 53.69 208 LYS A N 1
ATOM 1665 C CA . LYS A 1 208 ? 6.059 18.643 -0.523 1.00 53.69 208 LYS A CA 1
ATOM 1666 C C . LYS A 1 208 ? 5.835 17.181 -0.109 1.00 53.69 208 LYS A C 1
ATOM 1668 O O . LYS A 1 208 ? 5.460 16.331 -0.913 1.00 53.69 208 LYS A O 1
ATOM 1673 N N . GLY A 1 209 ? 6.148 16.870 1.148 1.00 48.09 209 GLY A N 1
ATOM 1674 C CA . GLY A 1 209 ? 5.924 15.557 1.759 1.00 48.09 209 GLY A CA 1
ATOM 1675 C C . GLY A 1 209 ? 4.451 15.286 2.113 1.00 48.09 209 GLY A C 1
ATOM 1676 O O . GLY A 1 209 ? 3.609 16.179 2.011 1.00 48.09 209 GLY A O 1
ATOM 1677 N N . PRO A 1 210 ? 4.115 14.061 2.560 1.00 52.03 210 PRO A N 1
ATOM 1678 C CA . PRO A 1 210 ? 2.783 13.747 3.068 1.00 52.03 210 PRO A CA 1
ATOM 1679 C C . PRO A 1 210 ? 2.530 14.566 4.336 1.00 52.03 210 PRO A C 1
ATOM 1681 O O . PRO A 1 210 ? 3.464 14.830 5.097 1.00 52.03 210 PRO A O 1
ATOM 1684 N N . THR A 1 211 ? 1.282 14.944 4.601 1.00 53.12 211 THR A N 1
ATOM 1685 C CA . THR A 1 211 ? 0.954 15.730 5.795 1.00 53.12 211 THR A CA 1
ATOM 1686 C C . THR A 1 211 ? 0.042 14.921 6.699 1.00 53.12 211 THR A C 1
ATOM 1688 O O . THR A 1 211 ? -1.027 14.470 6.295 1.00 53.12 211 THR A O 1
ATOM 1691 N N . ILE A 1 212 ? 0.462 14.744 7.951 1.00 51.28 212 ILE A N 1
ATOM 1692 C CA . ILE A 1 212 ? -0.414 14.194 8.981 1.00 51.28 212 ILE A CA 1
ATOM 1693 C C . ILE A 1 212 ? -1.259 15.350 9.488 1.00 51.28 212 ILE A C 1
ATOM 1695 O O . ILE A 1 212 ? -0.749 16.242 10.167 1.00 51.28 212 ILE A O 1
ATOM 1699 N N . VAL A 1 213 ? -2.540 15.341 9.141 1.00 51.91 213 VAL A N 1
ATOM 1700 C CA . VAL A 1 213 ? -3.447 16.416 9.526 1.00 51.91 213 VAL A CA 1
ATOM 1701 C C . VAL A 1 213 ? -4.241 15.929 10.739 1.00 51.91 213 VAL A C 1
ATOM 1703 O O . VAL A 1 213 ? -4.887 14.880 10.665 1.00 51.91 213 VAL A O 1
ATOM 1706 N N . PRO A 1 214 ? -4.205 16.635 11.886 1.00 50.62 214 PRO A N 1
ATOM 1707 C CA . PRO A 1 214 ? -5.227 16.413 12.901 1.00 50.62 214 PRO A CA 1
ATOM 1708 C C . PRO A 1 214 ? -6.585 16.700 12.254 1.00 50.62 214 PRO A C 1
ATOM 1710 O O . PRO A 1 214 ? -6.671 17.605 11.430 1.00 50.62 214 PRO A O 1
ATOM 1713 N N . LEU A 1 215 ? -7.646 15.968 12.602 1.00 46.94 215 LEU A N 1
ATOM 1714 C CA . LEU A 1 215 ? -8.999 16.305 12.140 1.00 46.94 215 LEU A CA 1
ATOM 1715 C C . LEU A 1 215 ? -9.314 17.763 12.502 1.00 46.94 215 LEU A C 1
ATOM 1717 O O . LEU A 1 215 ? -9.618 18.085 13.656 1.00 46.94 215 LEU A O 1
ATOM 1721 N N . ALA A 1 216 ? -9.152 18.656 11.526 1.00 46.72 216 ALA A N 1
ATOM 1722 C CA . ALA A 1 216 ? -9.233 20.085 11.739 1.00 46.72 216 ALA A CA 1
ATOM 1723 C C . ALA A 1 216 ? -10.684 20.455 12.054 1.00 46.72 216 ALA A C 1
ATOM 1725 O O . ALA A 1 216 ? -11.624 19.994 11.403 1.00 46.72 216 ALA A O 1
ATOM 1726 N N . SER A 1 217 ? -10.868 21.301 13.067 1.00 37.28 217 SER A N 1
ATOM 1727 C CA . SER A 1 217 ? -12.101 22.064 13.235 1.00 37.28 217 SER A CA 1
ATOM 1728 C C . SER A 1 217 ? -12.368 22.842 11.949 1.00 37.28 217 SER A C 1
ATOM 1730 O O . SER A 1 217 ? -11.426 23.379 11.363 1.00 37.28 217 SER A O 1
ATOM 1732 N N . LYS A 1 218 ? -13.637 22.911 11.522 1.00 33.53 218 LYS A N 1
ATOM 1733 C CA . LYS A 1 218 ? -14.068 23.782 10.418 1.00 33.53 218 LYS A CA 1
ATOM 1734 C C . LYS A 1 218 ? -13.338 25.131 10.509 1.00 33.53 218 LYS A C 1
ATOM 1736 O O . LYS A 1 218 ? -13.282 25.672 11.618 1.00 33.53 218 LYS A O 1
ATOM 1741 N N . PRO A 1 219 ? -12.843 25.711 9.400 1.00 34.47 219 PRO A N 1
ATOM 1742 C CA . PRO A 1 219 ? -12.553 27.134 9.417 1.00 34.47 219 PRO A CA 1
ATOM 1743 C C . PRO A 1 219 ? -13.837 27.832 9.871 1.00 34.47 219 PRO A C 1
ATOM 1745 O O . PRO A 1 219 ? -14.923 27.538 9.354 1.00 34.47 219 PRO A O 1
ATOM 1748 N N . ALA A 1 220 ? -13.733 28.678 10.898 1.00 34.44 220 ALA A N 1
ATOM 1749 C CA . ALA A 1 220 ? -14.823 29.568 11.256 1.00 34.44 220 ALA A CA 1
ATOM 1750 C C . ALA A 1 220 ? -15.250 30.260 9.959 1.00 34.44 220 ALA A C 1
ATOM 1752 O O . ALA A 1 220 ? -14.403 30.803 9.246 1.00 34.44 220 ALA A O 1
ATOM 1753 N N . LYS A 1 221 ? -16.536 30.155 9.603 1.00 33.31 221 LYS A N 1
ATOM 1754 C CA . LYS A 1 221 ? -17.076 30.933 8.491 1.00 33.31 221 LYS A CA 1
ATOM 1755 C C . LYS A 1 221 ? -16.664 32.376 8.754 1.00 33.31 221 LYS A C 1
ATOM 1757 O O . LYS A 1 221 ? -17.024 32.909 9.803 1.00 33.31 221 LYS A O 1
ATOM 1762 N N . ALA A 1 222 ? -15.901 32.969 7.839 1.00 36.16 222 ALA A N 1
ATOM 1763 C CA . ALA A 1 222 ? -15.734 34.407 7.821 1.00 36.16 222 ALA A CA 1
ATOM 1764 C C . ALA A 1 222 ? -17.150 34.991 7.810 1.00 36.16 222 ALA A C 1
ATOM 1766 O O . ALA A 1 222 ? -17.932 34.715 6.896 1.00 36.16 222 ALA A O 1
ATOM 1767 N N . GLN A 1 223 ? -17.513 35.684 8.887 1.00 34.75 223 GLN A N 1
ATOM 1768 C CA . GLN A 1 223 ? -18.682 36.540 8.879 1.00 34.75 223 GLN A CA 1
ATOM 1769 C C . GLN A 1 223 ? -18.360 37.633 7.868 1.00 34.75 223 GLN A C 1
ATOM 1771 O O . GLN A 1 223 ? -17.517 38.489 8.119 1.00 34.75 223 GLN A O 1
ATOM 1776 N N . VAL A 1 224 ? -18.961 37.527 6.688 1.00 36.09 224 VAL A N 1
ATOM 1777 C CA . VAL A 1 224 ? -19.094 38.665 5.787 1.00 36.09 224 VAL A CA 1
ATOM 1778 C C . VAL A 1 224 ? -20.167 39.532 6.438 1.00 36.09 224 VAL A C 1
ATOM 1780 O O . VAL A 1 224 ? -21.354 39.215 6.350 1.00 36.09 224 VAL A O 1
ATOM 1783 N N . GLY A 1 225 ? -19.707 40.499 7.228 1.00 35.62 225 GLY A N 1
ATOM 1784 C CA . GLY A 1 225 ? -20.476 41.668 7.643 1.00 35.62 225 GLY A CA 1
ATOM 1785 C C . GLY A 1 225 ? -20.230 42.804 6.668 1.00 35.62 225 GLY A C 1
ATOM 1786 O O . GLY A 1 225 ? -19.116 42.838 6.096 1.00 35.62 225 GLY A O 1
#